Protein AF-A0A850M736-F1 (afdb_monomer_lite)

Sequence (227 aa):
MPQDISKDPRVLMVEHALKQLRDLTVNKKYKLPASKEKTLEAINRLNSSIKTIKFSYISPVELVGDRTVTEFNLMADQFWDAILKNQKEIEKNSFIAATLRFIFNILKGFRDRLILGNVASIDMAIDIIAVRVISVTKGGNLNACRVGDGKKVLNIITNLMDVKKDLVLPAAILPPREFGSEISEAMFCSGQDLPDMHERVGERILNLPEAELKEVNNHIMNLLKDI

pLDDT: mean 92.78, std 7.09, range [37.56, 98.5]

Secondary structure (DSSP, 8-state):
----GGG-HHHHHHHHHHHHHHHHHHTT-S--SS-HHHHHHHHHHHHHHHHHHHTS---HHHHTT-HHHHHHHHHHHHHHHHHHTTHHHHTTSHHHHHHHHHHHHHHHTHHHHHTT-S---GGGGS-EEEEEEEEEE--SS-EEEEEE-SS-EEEEEE--TT--TT-EEEEE----EEETTEEE--EES-S---GGGTTSTTSBP----HHHHHHHHHHHHHHHTT-

Structure (mmCIF, N/CA/C/O backbone):
data_AF-A0A850M736-F1
#
_entry.id   AF-A0A850M736-F1
#
loop_
_atom_site.group_PDB
_atom_site.id
_atom_site.type_symbol
_atom_site.label_atom_id
_atom_site.label_alt_id
_atom_site.label_comp_id
_atom_site.label_asym_id
_atom_site.label_entity_id
_atom_site.label_seq_id
_atom_site.pdbx_PDB_ins_code
_atom_site.Cartn_x
_atom_site.Cartn_y
_atom_site.Cartn_z
_atom_site.occupancy
_atom_site.B_iso_or_equiv
_atom_site.auth_seq_id
_atom_site.auth_comp_id
_atom_site.auth_asym_id
_atom_site.auth_atom_id
_atom_site.pdbx_PDB_model_num
ATOM 1 N N . MET A 1 1 ? 18.873 -9.354 18.834 1.00 37.56 1 MET A N 1
ATOM 2 C CA . MET A 1 1 ? 18.043 -8.538 19.749 1.00 37.56 1 MET A CA 1
ATOM 3 C C . MET A 1 1 ? 16.642 -8.476 19.168 1.00 37.56 1 MET A C 1
ATOM 5 O O . MET A 1 1 ? 16.566 -8.403 17.944 1.00 37.56 1 MET A O 1
ATOM 9 N N . PRO A 1 2 ? 15.568 -8.550 19.972 1.00 48.34 2 PRO A N 1
ATOM 10 C CA . PRO A 1 2 ? 14.219 -8.306 19.467 1.00 48.34 2 PRO A CA 1
ATOM 11 C C . PRO A 1 2 ? 14.204 -6.928 18.804 1.00 48.34 2 PRO A C 1
ATOM 13 O O . PRO A 1 2 ? 14.695 -5.963 19.392 1.00 48.34 2 PRO A O 1
ATOM 16 N N . GLN A 1 3 ? 13.747 -6.852 17.556 1.00 64.94 3 GLN A N 1
ATOM 17 C CA . GLN A 1 3 ? 13.602 -5.576 16.869 1.00 64.94 3 GLN A CA 1
ATOM 18 C C . GLN A 1 3 ? 12.603 -4.726 17.656 1.00 64.94 3 GLN A C 1
ATOM 20 O O . GLN A 1 3 ? 11.532 -5.206 18.020 1.00 64.94 3 GLN A O 1
ATOM 25 N N . ASP A 1 4 ? 12.971 -3.479 17.939 1.00 79.38 4 ASP A N 1
ATOM 26 C CA . ASP A 1 4 ? 12.063 -2.506 18.535 1.00 79.38 4 ASP A CA 1
ATOM 27 C C . ASP A 1 4 ? 10.898 -2.271 17.564 1.00 79.38 4 ASP A C 1
ATOM 29 O O . ASP A 1 4 ? 11.036 -1.548 16.573 1.00 79.38 4 ASP A O 1
ATOM 33 N N . ILE A 1 5 ? 9.761 -2.918 17.843 1.00 87.50 5 ILE A N 1
ATOM 34 C CA . ILE A 1 5 ? 8.544 -2.852 17.026 1.00 87.50 5 ILE A CA 1
ATOM 35 C C . ILE A 1 5 ? 8.057 -1.406 16.860 1.00 87.50 5 ILE A C 1
ATOM 37 O O . ILE A 1 5 ? 7.393 -1.083 15.876 1.00 87.50 5 ILE A O 1
ATOM 41 N N . SER A 1 6 ? 8.448 -0.502 17.770 1.00 87.62 6 SER A N 1
ATOM 42 C CA . SER A 1 6 ? 8.097 0.911 17.676 1.00 87.62 6 SER A CA 1
ATOM 43 C C . SER A 1 6 ? 8.745 1.647 16.506 1.00 87.62 6 SER A C 1
ATOM 45 O O . SER A 1 6 ? 8.251 2.699 16.097 1.00 87.62 6 SER A O 1
ATOM 47 N N . LYS A 1 7 ? 9.816 1.080 15.942 1.00 90.44 7 LYS A N 1
ATOM 48 C CA . LYS A 1 7 ? 10.542 1.605 14.779 1.00 90.44 7 LYS A CA 1
ATOM 49 C C . LYS A 1 7 ? 10.387 0.721 13.546 1.00 90.44 7 LYS A C 1
ATOM 51 O O . LYS A 1 7 ? 11.065 0.949 12.548 1.00 90.44 7 LYS A O 1
ATOM 56 N N . ASP A 1 8 ? 9.538 -0.301 13.611 1.00 93.00 8 ASP A N 1
ATOM 57 C CA . ASP A 1 8 ? 9.318 -1.207 12.493 1.00 93.00 8 ASP A CA 1
ATOM 58 C C . ASP A 1 8 ? 8.625 -0.460 11.334 1.00 93.00 8 ASP A C 1
ATOM 60 O O . ASP A 1 8 ? 7.515 0.051 11.522 1.00 93.00 8 ASP A O 1
ATOM 64 N N . PRO A 1 9 ? 9.225 -0.397 10.127 1.00 94.69 9 PRO A N 1
ATOM 65 C CA . PRO A 1 9 ? 8.642 0.286 8.973 1.00 94.69 9 PRO A CA 1
ATOM 66 C C . PRO A 1 9 ? 7.215 -0.164 8.640 1.00 94.69 9 PRO A C 1
ATOM 68 O O . PRO A 1 9 ? 6.412 0.643 8.173 1.00 94.69 9 PRO A O 1
ATOM 71 N N . ARG A 1 10 ? 6.864 -1.428 8.921 1.00 95.44 10 ARG A N 1
ATOM 72 C CA . ARG A 1 10 ? 5.514 -1.973 8.704 1.00 95.44 10 ARG A CA 1
ATOM 73 C C . ARG A 1 10 ? 4.492 -1.310 9.619 1.00 95.44 10 ARG A C 1
ATOM 75 O O . ARG A 1 10 ? 3.388 -1.007 9.176 1.00 95.44 10 ARG A O 1
ATOM 82 N N . VAL A 1 11 ? 4.862 -1.062 10.876 1.00 95.69 11 VAL A N 1
ATOM 83 C CA . VAL A 1 11 ? 4.013 -0.378 11.864 1.00 95.69 11 VAL A CA 1
ATOM 84 C C . VAL A 1 11 ? 3.904 1.106 11.528 1.00 95.69 11 VAL A C 1
ATOM 86 O O . VAL A 1 11 ? 2.797 1.640 11.461 1.00 95.69 11 VAL A O 1
ATOM 89 N N . LEU A 1 12 ? 5.033 1.755 11.228 1.00 96.19 12 LEU A N 1
ATOM 90 C CA . LEU A 1 12 ? 5.067 3.177 10.871 1.00 96.19 12 LEU A CA 1
ATOM 91 C C . LEU A 1 12 ? 4.249 3.472 9.602 1.00 96.19 12 LEU A C 1
ATOM 93 O O . LEU A 1 12 ? 3.555 4.486 9.525 1.00 96.19 12 LEU A O 1
ATOM 97 N N . MET A 1 13 ? 4.265 2.572 8.615 1.00 97.69 13 MET A N 1
ATOM 98 C CA . MET A 1 13 ? 3.457 2.723 7.401 1.00 97.69 13 MET A CA 1
ATOM 99 C C . MET A 1 13 ? 1.955 2.596 7.676 1.00 97.69 13 MET A C 1
ATOM 101 O O . MET A 1 13 ? 1.154 3.296 7.053 1.00 97.69 13 MET A O 1
ATOM 105 N N . VAL A 1 14 ? 1.549 1.768 8.643 1.00 97.94 14 VAL A N 1
ATOM 106 C CA . VAL A 1 14 ? 0.152 1.732 9.097 1.00 97.94 14 VAL A CA 1
ATOM 107 C C . VAL A 1 14 ? -0.242 3.044 9.778 1.00 97.94 14 VAL A C 1
ATOM 109 O O . VAL A 1 14 ? -1.309 3.579 9.473 1.00 97.94 14 VAL A O 1
ATOM 112 N N . GLU A 1 15 ? 0.609 3.603 10.646 1.00 97.38 15 GLU A N 1
ATOM 113 C CA . GLU A 1 15 ? 0.370 4.924 11.253 1.00 97.38 15 GLU A CA 1
ATOM 114 C C . GLU A 1 15 ? 0.218 6.007 10.172 1.00 97.38 15 GLU A C 1
ATOM 116 O O . GLU A 1 15 ? -0.729 6.800 10.205 1.00 97.38 15 GLU A O 1
ATOM 121 N N . HIS A 1 16 ? 1.081 5.980 9.154 1.00 97.38 16 HIS A N 1
ATOM 122 C CA . HIS A 1 16 ? 0.993 6.859 7.991 1.00 97.38 16 HIS A CA 1
ATOM 123 C C . HIS A 1 16 ? -0.337 6.710 7.237 1.00 97.38 16 HIS A C 1
ATOM 125 O O . HIS A 1 16 ? -1.013 7.706 6.962 1.00 97.38 16 HIS A O 1
ATOM 131 N N . ALA A 1 17 ? -0.760 5.478 6.944 1.00 97.88 17 ALA A N 1
ATOM 132 C CA . ALA A 1 17 ? -2.024 5.206 6.262 1.00 97.88 17 ALA A CA 1
ATOM 133 C C . ALA A 1 17 ? -3.244 5.669 7.083 1.00 97.88 17 ALA A C 1
ATOM 135 O O . ALA A 1 17 ? -4.182 6.246 6.528 1.00 97.88 17 ALA A O 1
ATOM 136 N N . LEU A 1 18 ? -3.226 5.483 8.408 1.00 97.56 18 LEU A N 1
ATOM 137 C CA . LEU A 1 18 ? -4.289 5.951 9.305 1.00 97.56 18 LEU A CA 1
ATOM 138 C C . LEU A 1 18 ? -4.343 7.481 9.399 1.00 97.56 18 LEU A C 1
ATOM 140 O O . LEU A 1 18 ? -5.442 8.046 9.426 1.00 97.56 18 LEU A O 1
ATOM 144 N N . LYS A 1 19 ? -3.187 8.157 9.405 1.00 96.50 19 LYS A N 1
ATOM 145 C CA . LYS A 1 19 ? -3.095 9.623 9.326 1.00 96.50 19 LYS A CA 1
ATOM 146 C C . LYS A 1 19 ? -3.728 10.134 8.031 1.00 96.50 19 LYS A C 1
ATOM 148 O O . LYS A 1 19 ? -4.643 10.954 8.092 1.00 96.50 19 LYS A O 1
ATOM 153 N N . GLN A 1 20 ? -3.355 9.563 6.883 1.00 95.19 20 GLN A N 1
ATOM 154 C CA . GLN A 1 20 ? -3.976 9.913 5.600 1.00 95.19 20 GLN A CA 1
ATOM 155 C C . GLN A 1 20 ? -5.493 9.672 5.599 1.00 95.19 20 GLN A C 1
ATOM 157 O O . GLN A 1 20 ? -6.263 10.537 5.174 1.00 95.19 20 GLN A O 1
ATOM 162 N N . LEU A 1 21 ? -5.952 8.522 6.105 1.00 95.81 21 LEU A N 1
ATOM 163 C CA . LEU A 1 21 ? -7.380 8.191 6.163 1.00 95.81 21 LEU A CA 1
ATOM 164 C C . LEU A 1 21 ? -8.167 9.198 7.011 1.00 95.81 21 LEU A C 1
ATOM 166 O O . LEU A 1 21 ? -9.276 9.610 6.642 1.00 95.81 21 LEU A O 1
ATOM 170 N N . ARG A 1 22 ? -7.584 9.623 8.138 1.00 95.69 22 ARG A N 1
ATOM 171 C CA . ARG A 1 22 ? -8.140 10.678 8.985 1.00 95.69 22 ARG A CA 1
ATOM 172 C C . ARG A 1 22 ? -8.247 11.992 8.219 1.00 95.69 22 ARG A C 1
ATOM 174 O O . ARG A 1 22 ? -9.318 12.596 8.239 1.00 95.69 22 ARG A O 1
ATOM 181 N N . ASP A 1 23 ? -7.201 12.399 7.509 1.00 94.00 23 ASP A N 1
ATOM 182 C CA . ASP A 1 23 ? -7.182 13.657 6.757 1.00 94.00 23 ASP A CA 1
ATOM 183 C C . ASP A 1 23 ? -8.219 13.671 5.629 1.00 94.00 23 ASP A C 1
ATOM 185 O O . ASP A 1 23 ? -8.934 14.663 5.452 1.00 94.00 23 ASP A O 1
ATOM 189 N N . LEU A 1 24 ? -8.378 12.561 4.899 1.00 92.56 24 LEU A N 1
ATOM 190 C CA . LEU A 1 2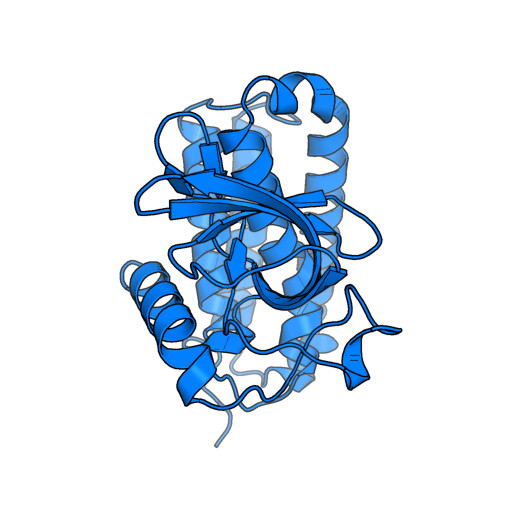4 ? -9.439 12.420 3.894 1.00 92.56 24 LEU A CA 1
ATOM 191 C C . LEU A 1 24 ? -10.837 12.557 4.522 1.00 92.56 24 LEU A C 1
ATOM 193 O O . LEU A 1 24 ? -11.720 13.204 3.951 1.00 92.56 24 LEU A O 1
ATOM 197 N N . THR A 1 25 ? -11.022 11.974 5.710 1.00 91.75 25 THR A N 1
ATOM 198 C CA . THR A 1 25 ? -12.290 11.978 6.456 1.00 91.75 25 THR A CA 1
ATOM 199 C C . THR A 1 25 ? -12.624 13.364 7.012 1.00 91.75 25 THR A C 1
ATOM 201 O O . THR A 1 25 ? -13.760 13.833 6.901 1.00 91.75 25 THR A O 1
ATOM 204 N N . VAL A 1 26 ? -11.641 14.061 7.592 1.00 91.50 26 VAL A N 1
ATOM 205 C CA . VAL A 1 26 ? -11.819 15.406 8.163 1.00 91.50 26 VAL A CA 1
ATOM 206 C C . VAL A 1 26 ? -12.193 16.409 7.080 1.00 91.50 26 VAL A C 1
ATOM 208 O O . VAL A 1 26 ? -13.165 17.151 7.265 1.00 91.50 26 VAL A O 1
ATOM 211 N N . ASN A 1 27 ? -11.482 16.358 5.954 1.00 87.94 27 ASN A N 1
ATOM 212 C CA . ASN A 1 27 ? -11.659 17.249 4.811 1.00 87.94 27 ASN A CA 1
ATOM 213 C C . ASN A 1 27 ? -12.857 16.872 3.920 1.00 87.94 27 ASN A C 1
ATOM 215 O O . ASN A 1 27 ? -13.057 17.499 2.885 1.00 87.94 27 ASN A O 1
ATOM 219 N N . LYS A 1 28 ? -13.646 15.852 4.306 1.00 73.31 28 LYS A N 1
ATOM 220 C CA . LYS A 1 28 ? -14.816 15.339 3.565 1.00 73.31 28 LYS A CA 1
ATOM 221 C C . LYS A 1 28 ? -14.530 15.108 2.079 1.00 73.31 28 LYS A C 1
ATOM 223 O O . LYS A 1 28 ? -15.375 15.371 1.228 1.00 73.31 28 LYS A O 1
ATOM 228 N N . LYS A 1 29 ? -13.336 14.605 1.763 1.00 74.44 29 LYS A N 1
ATOM 229 C CA . LYS A 1 29 ? -12.917 14.422 0.371 1.00 74.44 29 LYS A CA 1
ATOM 230 C C . LYS A 1 29 ? -13.736 13.331 -0.336 1.00 74.44 29 LYS A C 1
ATOM 232 O O . LYS A 1 29 ? -13.800 13.321 -1.555 1.00 74.44 29 LYS A O 1
ATOM 237 N N . TYR A 1 30 ? -14.401 12.446 0.408 1.00 80.62 30 TYR A N 1
ATOM 238 C CA . TYR A 1 30 ? -15.161 11.325 -0.142 1.00 80.62 30 TYR A CA 1
ATOM 239 C C . TYR A 1 30 ? -16.414 11.003 0.676 1.00 80.62 30 TYR A C 1
ATOM 241 O O . TYR A 1 30 ? -16.590 11.481 1.802 1.00 80.62 30 TYR A O 1
ATOM 249 N N . LYS A 1 31 ? -17.287 10.162 0.109 1.00 78.44 31 LYS A N 1
ATOM 250 C CA . LYS A 1 31 ? -18.492 9.692 0.792 1.00 78.44 31 LYS A CA 1
ATOM 251 C C . LYS A 1 31 ? -18.132 8.690 1.889 1.00 78.44 31 LYS A C 1
ATOM 253 O O . LYS A 1 31 ? -17.675 7.584 1.617 1.00 78.44 31 LYS A O 1
ATOM 258 N N . LEU A 1 32 ? -18.368 9.097 3.129 1.00 82.00 32 LEU A N 1
ATOM 259 C CA . LEU A 1 32 ? -18.060 8.312 4.319 1.00 82.00 32 LEU A CA 1
ATOM 260 C C . LEU A 1 32 ? -18.975 7.078 4.439 1.00 82.00 32 LEU A C 1
ATOM 262 O O . LEU A 1 32 ? -20.142 7.155 4.042 1.00 82.00 32 LEU A O 1
ATOM 266 N N . PRO A 1 33 ? -18.502 5.962 5.030 1.00 77.69 33 PRO A N 1
ATOM 267 C CA . PRO A 1 33 ? -19.352 4.790 5.261 1.00 77.69 33 PRO A CA 1
ATOM 268 C C . PRO A 1 33 ? -20.479 5.042 6.267 1.00 77.69 33 PRO A C 1
ATOM 270 O O . PRO A 1 33 ? -21.529 4.408 6.202 1.00 77.69 33 PRO A O 1
ATOM 273 N N . ALA A 1 34 ? -20.240 5.948 7.216 1.00 83.88 34 ALA A N 1
ATOM 274 C CA . ALA A 1 34 ? -21.155 6.340 8.281 1.00 83.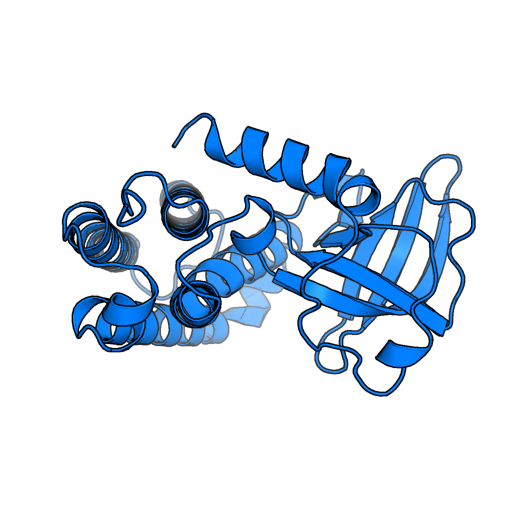88 34 ALA A CA 1
ATOM 275 C C . ALA A 1 34 ? -21.060 7.858 8.520 1.00 83.88 34 ALA A C 1
ATOM 277 O O . ALA A 1 34 ? -20.483 8.588 7.712 1.00 83.88 34 ALA A O 1
ATOM 278 N N . SER A 1 35 ? -21.599 8.355 9.641 1.00 87.94 35 SER A N 1
ATOM 279 C CA . SER A 1 35 ? -21.359 9.749 10.031 1.00 87.94 35 SER A CA 1
ATOM 280 C C . SER A 1 35 ? -19.858 10.019 10.209 1.00 87.94 35 SER A C 1
ATOM 282 O O . SER A 1 35 ? -19.058 9.100 10.434 1.00 87.94 35 SER A O 1
ATOM 284 N N . LYS A 1 36 ? -19.465 11.292 10.110 1.00 89.44 36 LYS A N 1
ATOM 285 C CA . LYS A 1 36 ? -18.070 11.711 10.293 1.00 89.44 36 LYS A CA 1
ATOM 286 C C . LYS A 1 36 ? -17.542 11.289 11.659 1.00 89.44 36 LYS A C 1
ATOM 288 O O . LYS A 1 36 ? -16.435 10.771 11.745 1.00 89.44 36 LYS A O 1
ATOM 293 N N . GLU A 1 37 ? -18.358 11.437 12.691 1.00 91.75 37 GLU A N 1
ATOM 294 C CA . GLU A 1 37 ? -18.037 11.090 14.074 1.00 91.75 37 GLU A CA 1
ATOM 295 C C . GLU A 1 37 ? -17.770 9.588 14.205 1.00 91.75 37 GLU A C 1
ATOM 297 O O . GLU A 1 37 ? -16.699 9.204 14.663 1.00 91.75 37 GLU A O 1
ATOM 302 N N . LYS A 1 38 ? -18.679 8.740 13.699 1.00 91.44 38 LYS A N 1
ATOM 303 C CA . LYS A 1 38 ? -18.519 7.275 13.722 1.00 91.44 38 LYS A CA 1
ATOM 304 C C . LYS A 1 38 ? -17.306 6.807 12.921 1.00 91.44 38 LYS A C 1
ATOM 306 O O . LYS A 1 38 ? -16.606 5.883 13.324 1.00 91.44 38 LYS A O 1
ATOM 311 N N . THR A 1 39 ? -17.038 7.454 11.787 1.00 92.19 39 THR A N 1
ATOM 312 C CA . THR A 1 39 ? -15.866 7.134 10.961 1.00 92.19 39 THR A CA 1
ATOM 313 C C . THR A 1 39 ? -14.572 7.488 11.695 1.00 92.19 39 THR A C 1
ATOM 315 O O . THR A 1 39 ? -13.643 6.687 11.740 1.00 92.19 39 THR A O 1
ATOM 318 N N . LEU A 1 40 ? -14.513 8.665 12.326 1.00 94.94 40 LEU A N 1
ATOM 319 C CA . LEU A 1 40 ? -13.361 9.078 13.130 1.00 94.94 40 LEU A CA 1
ATOM 320 C C . LEU A 1 40 ? -13.174 8.200 14.371 1.00 94.94 40 LEU A C 1
ATOM 322 O O . LEU A 1 40 ? -12.037 7.920 14.738 1.00 94.94 40 LEU A O 1
ATOM 326 N N . GLU A 1 41 ? -14.258 7.734 14.991 1.00 95.19 41 GLU A N 1
ATOM 327 C CA . GLU A 1 41 ? -14.204 6.766 16.086 1.00 95.19 41 GLU A CA 1
ATOM 328 C C . GLU A 1 41 ? -13.558 5.450 15.635 1.00 95.19 41 GLU A C 1
ATOM 330 O O . GLU A 1 41 ? -12.625 4.979 16.284 1.00 95.19 41 GLU A O 1
ATOM 335 N N . ALA A 1 42 ? -13.966 4.900 14.486 1.00 94.88 42 ALA A N 1
ATOM 336 C CA . ALA A 1 42 ? -13.347 3.699 13.921 1.00 94.88 42 ALA A CA 1
ATOM 337 C C . ALA A 1 42 ? -11.844 3.897 13.643 1.00 94.88 42 ALA A C 1
ATOM 339 O O . ALA A 1 42 ? -11.026 3.056 14.018 1.00 94.88 42 ALA A O 1
ATOM 340 N N . ILE A 1 43 ? -11.460 5.044 13.067 1.00 96.88 43 ILE A N 1
ATOM 341 C CA . ILE A 1 43 ? -10.049 5.402 12.838 1.00 96.88 43 ILE A CA 1
ATOM 342 C C . ILE A 1 43 ? -9.282 5.513 14.165 1.00 96.88 43 ILE A C 1
ATOM 344 O O . ILE A 1 43 ? -8.136 5.073 14.259 1.00 96.88 43 ILE A O 1
ATOM 348 N N . ASN A 1 44 ? -9.886 6.089 15.207 1.00 97.44 44 ASN A N 1
ATOM 349 C CA . ASN A 1 44 ? -9.261 6.186 16.527 1.00 97.44 44 ASN A CA 1
ATOM 350 C C . ASN A 1 44 ? -9.062 4.800 17.159 1.00 97.44 44 ASN A C 1
ATOM 352 O O . ASN A 1 44 ? -8.018 4.565 17.756 1.00 97.44 44 ASN A O 1
ATOM 356 N N . ARG A 1 45 ? -10.017 3.873 16.998 1.00 97.50 45 ARG A N 1
ATOM 357 C CA . ARG A 1 45 ? -9.885 2.490 17.491 1.00 97.50 45 ARG A CA 1
ATOM 358 C C . ARG A 1 45 ? -8.738 1.752 16.800 1.00 97.50 45 ARG A C 1
ATOM 360 O O . ARG A 1 45 ? -7.910 1.173 17.495 1.00 97.50 45 ARG A O 1
ATOM 367 N N . LEU A 1 46 ? -8.629 1.861 15.472 1.00 98.00 46 LEU A N 1
ATOM 368 C CA . LEU A 1 46 ? -7.490 1.321 14.713 1.00 98.00 46 LEU A CA 1
ATOM 369 C C . LEU A 1 46 ? -6.152 1.910 15.194 1.00 98.00 46 LEU A C 1
ATOM 371 O O . LEU A 1 46 ? -5.204 1.166 15.433 1.00 98.00 46 LEU A O 1
ATOM 375 N N . ASN A 1 47 ? -6.083 3.230 15.406 1.00 97.44 47 ASN A N 1
ATOM 376 C CA . ASN A 1 47 ? -4.886 3.881 15.954 1.00 97.44 47 ASN A CA 1
ATOM 377 C C . ASN A 1 47 ? -4.534 3.377 17.360 1.00 97.44 47 ASN A C 1
ATOM 379 O O . ASN A 1 47 ? -3.360 3.185 17.665 1.00 97.44 47 ASN A O 1
ATOM 383 N N . SER A 1 48 ? -5.528 3.163 18.223 1.00 97.56 48 SER A N 1
ATOM 384 C CA . SER A 1 48 ? -5.301 2.620 19.564 1.00 97.56 48 SER A CA 1
ATOM 385 C C . SER A 1 48 ? -4.714 1.211 19.512 1.00 97.56 48 SER A C 1
ATOM 387 O O . SER A 1 48 ? -3.737 0.956 20.209 1.00 97.56 48 SER A O 1
ATOM 389 N N . SER A 1 49 ? -5.228 0.330 18.644 1.00 97.44 49 SER A N 1
ATOM 390 C CA . SER A 1 49 ? -4.649 -1.005 18.432 1.00 97.44 49 SER A CA 1
ATOM 391 C C . SER A 1 49 ? -3.187 -0.926 17.993 1.00 97.44 49 SER A C 1
ATOM 393 O O . SER A 1 49 ? -2.347 -1.647 18.525 1.00 97.44 49 SER A O 1
ATOM 395 N N . ILE A 1 50 ? -2.857 -0.010 17.078 1.00 96.75 50 ILE A N 1
ATOM 396 C CA . ILE A 1 50 ? -1.478 0.173 16.611 1.00 96.75 50 ILE A CA 1
ATOM 397 C C . ILE A 1 50 ? -0.568 0.699 17.715 1.00 96.75 50 ILE A C 1
ATOM 399 O O . ILE A 1 50 ? 0.537 0.190 17.863 1.00 96.75 50 ILE A O 1
ATOM 403 N N . LYS A 1 51 ? -1.036 1.623 18.560 1.00 95.00 51 LYS A N 1
ATOM 404 C CA . LYS A 1 51 ? -0.285 2.044 19.752 1.00 95.00 51 LYS A CA 1
ATOM 405 C C . LYS A 1 51 ? -0.033 0.875 20.703 1.00 95.00 51 LYS A C 1
ATOM 407 O O . LYS A 1 51 ? 1.093 0.708 21.156 1.00 95.00 51 LYS A O 1
ATOM 412 N N . THR A 1 52 ? -1.042 0.047 20.973 1.00 95.69 52 THR A N 1
ATOM 413 C CA . THR A 1 52 ? -0.875 -1.157 21.802 1.00 95.69 52 THR A CA 1
ATOM 414 C C . THR A 1 52 ? 0.191 -2.086 21.224 1.00 95.69 52 THR A C 1
ATOM 416 O O . THR A 1 52 ? 1.078 -2.512 21.954 1.00 95.69 52 THR A O 1
ATOM 419 N N . ILE A 1 53 ? 0.165 -2.334 19.911 1.00 94.19 53 ILE A N 1
ATOM 420 C CA . ILE A 1 53 ? 1.172 -3.151 19.219 1.00 94.19 53 ILE A CA 1
ATOM 421 C C . ILE A 1 53 ? 2.568 -2.520 19.340 1.00 94.19 53 ILE A C 1
ATOM 423 O O . ILE A 1 53 ? 3.517 -3.197 19.733 1.00 94.19 53 ILE A O 1
ATOM 427 N N . LYS A 1 54 ? 2.680 -1.213 19.083 1.00 91.62 54 LYS A N 1
ATOM 428 C CA . LYS A 1 54 ? 3.925 -0.428 19.112 1.00 91.62 54 LYS A CA 1
ATOM 429 C C . LYS A 1 54 ? 4.640 -0.483 20.466 1.00 91.62 54 LYS A C 1
ATOM 431 O O . LYS A 1 54 ? 5.865 -0.510 20.515 1.00 91.62 54 LYS A O 1
ATOM 436 N N . PHE A 1 55 ? 3.875 -0.510 21.555 1.00 90.75 55 PHE A N 1
ATOM 437 C CA . PHE A 1 55 ? 4.393 -0.523 22.928 1.00 90.75 55 PHE A CA 1
ATOM 438 C C . PHE A 1 55 ? 4.286 -1.897 23.606 1.00 90.75 55 PHE A C 1
ATOM 440 O O . PHE A 1 55 ? 4.466 -1.997 24.816 1.00 90.75 55 PHE A O 1
ATOM 447 N N . SER A 1 56 ? 3.998 -2.956 22.842 1.00 89.75 56 SER A N 1
ATOM 448 C CA . SER A 1 56 ? 3.905 -4.322 23.370 1.00 89.75 56 SER A CA 1
ATOM 449 C C . SER A 1 56 ? 5.271 -4.951 23.658 1.00 89.75 56 SER A C 1
ATOM 451 O O . SER A 1 56 ? 5.357 -5.866 24.471 1.00 89.75 56 SER A O 1
ATOM 453 N N . TYR A 1 57 ? 6.329 -4.476 22.986 1.00 85.12 57 TYR A N 1
ATOM 454 C CA . TYR A 1 57 ? 7.664 -5.094 22.962 1.00 85.12 57 TYR A CA 1
ATOM 455 C C . TYR A 1 57 ? 7.672 -6.559 22.479 1.00 85.12 57 TYR A C 1
ATOM 457 O O . TYR A 1 57 ? 8.655 -7.271 22.680 1.00 85.12 57 TYR A O 1
ATOM 465 N N . ILE A 1 58 ? 6.594 -6.999 21.821 1.00 88.56 58 ILE A N 1
ATOM 466 C CA . ILE A 1 58 ? 6.460 -8.329 21.222 1.00 88.56 58 ILE A CA 1
ATOM 467 C C . ILE A 1 58 ? 7.125 -8.320 19.842 1.00 88.56 58 ILE A C 1
ATOM 469 O O . ILE A 1 58 ? 7.069 -7.323 19.114 1.00 88.56 58 ILE A O 1
ATOM 473 N N . SER A 1 59 ? 7.764 -9.430 19.469 1.00 88.19 59 SER A N 1
ATOM 474 C CA . SER A 1 59 ? 8.384 -9.537 18.149 1.00 88.19 59 SER A CA 1
ATOM 475 C C . SER A 1 59 ? 7.336 -9.589 17.019 1.00 88.19 59 SER A C 1
ATOM 477 O O . SER A 1 59 ? 6.222 -10.079 17.226 1.00 88.19 59 SER A O 1
ATOM 479 N N . PRO A 1 60 ? 7.669 -9.139 15.792 1.00 88.12 60 PRO A N 1
ATOM 480 C CA . PRO A 1 60 ? 6.761 -9.199 14.644 1.00 88.12 60 PRO A CA 1
ATOM 481 C C . PRO A 1 60 ? 6.109 -10.568 14.409 1.00 88.12 60 PRO A C 1
ATOM 483 O O . PRO A 1 60 ? 4.917 -10.633 14.121 1.00 88.12 60 PRO A O 1
ATOM 486 N N . VAL A 1 61 ? 6.865 -11.661 14.555 1.00 87.00 61 VAL A N 1
ATOM 487 C CA . VAL A 1 61 ? 6.355 -13.025 14.325 1.00 87.00 61 VAL A CA 1
ATOM 488 C C . VAL A 1 61 ? 5.337 -13.433 15.388 1.00 87.00 61 VAL A C 1
ATOM 490 O O . VAL A 1 61 ? 4.305 -14.014 15.061 1.00 87.00 61 VAL A O 1
ATOM 493 N N . GLU A 1 62 ? 5.590 -13.105 16.653 1.00 89.75 62 GLU A N 1
ATOM 494 C CA . GLU A 1 62 ? 4.666 -13.400 17.754 1.00 89.75 62 GLU A CA 1
ATOM 495 C C . GLU A 1 62 ? 3.374 -12.577 17.636 1.00 89.75 62 GLU A C 1
ATOM 497 O O . GLU A 1 62 ? 2.283 -13.089 17.894 1.00 89.75 62 GLU A O 1
ATOM 502 N N . LEU A 1 63 ? 3.471 -11.336 17.141 1.00 92.25 63 LEU A N 1
ATOM 503 C CA . LEU A 1 63 ? 2.318 -10.467 16.888 1.00 92.25 63 LEU A CA 1
ATOM 504 C C . LEU A 1 63 ? 1.337 -11.034 15.851 1.00 92.25 63 LEU A C 1
ATOM 506 O O . LEU A 1 63 ? 0.157 -10.696 15.888 1.00 92.25 63 LEU A O 1
ATOM 510 N N . VAL A 1 64 ? 1.767 -11.926 14.953 1.00 91.94 64 VAL A N 1
ATOM 511 C CA . VAL A 1 64 ? 0.883 -12.549 13.946 1.00 91.94 64 VAL A CA 1
ATOM 512 C C . VAL A 1 64 ? -0.280 -13.316 14.588 1.00 91.94 64 VAL A C 1
ATOM 514 O O . VAL A 1 64 ? -1.373 -13.375 14.009 1.00 91.94 64 VAL A O 1
ATOM 517 N N . GLY A 1 65 ? -0.033 -13.928 15.749 1.00 90.25 65 GLY A N 1
ATOM 518 C CA . GLY A 1 65 ? -1.025 -14.661 16.537 1.00 90.25 65 GLY A CA 1
ATOM 519 C C . GLY A 1 65 ? -1.682 -13.825 17.636 1.00 90.25 65 GLY A C 1
ATOM 520 O O . GLY A 1 65 ? -2.581 -14.321 18.313 1.00 90.25 65 GLY A O 1
ATOM 521 N N . ASP A 1 66 ? -1.253 -12.575 17.821 1.00 94.88 66 ASP A N 1
ATOM 522 C CA . ASP A 1 66 ? -1.776 -11.717 18.873 1.00 94.88 66 ASP A CA 1
ATOM 523 C C . ASP A 1 66 ? -3.224 -11.300 18.585 1.00 94.88 66 ASP A C 1
ATOM 525 O O . ASP A 1 66 ? -3.638 -11.016 17.448 1.00 94.88 66 ASP A O 1
ATOM 529 N N . ARG A 1 67 ? -4.016 -11.240 19.657 1.00 95.69 67 ARG A N 1
ATOM 530 C CA . ARG A 1 67 ? -5.425 -10.860 19.583 1.00 95.69 67 ARG A CA 1
ATOM 531 C C . ARG A 1 67 ? -5.597 -9.445 19.028 1.00 95.69 67 ARG A C 1
ATOM 533 O O . ARG A 1 67 ? -6.507 -9.223 18.234 1.00 95.69 67 ARG A O 1
ATOM 540 N N . THR A 1 68 ? -4.716 -8.514 19.387 1.00 96.06 68 THR A N 1
ATOM 541 C CA . THR A 1 68 ? -4.770 -7.113 18.948 1.00 96.06 68 THR A CA 1
ATOM 542 C C . THR A 1 68 ? -4.587 -6.996 17.440 1.00 96.06 68 THR A C 1
ATOM 544 O O . THR A 1 68 ? -5.321 -6.250 16.796 1.00 96.06 68 THR A O 1
ATOM 547 N N . VAL A 1 69 ? -3.651 -7.754 16.856 1.00 96.50 69 VAL A N 1
ATOM 548 C CA . VAL A 1 69 ? -3.435 -7.785 15.397 1.00 96.50 69 VAL A CA 1
ATOM 549 C C . VAL A 1 69 ? -4.624 -8.419 14.683 1.00 96.50 69 VAL A C 1
ATOM 551 O O . VAL A 1 69 ? -5.072 -7.913 13.655 1.00 96.50 69 VAL A O 1
ATOM 554 N N . THR A 1 70 ? -5.175 -9.495 15.245 1.00 95.62 70 THR A N 1
ATOM 555 C CA . THR A 1 70 ? -6.357 -10.164 14.685 1.00 95.62 70 THR A CA 1
ATOM 556 C C . THR A 1 70 ? -7.574 -9.233 14.671 1.00 95.62 70 THR A C 1
ATOM 558 O O . THR A 1 70 ? -8.235 -9.085 13.643 1.00 95.62 70 THR A O 1
ATOM 561 N N . G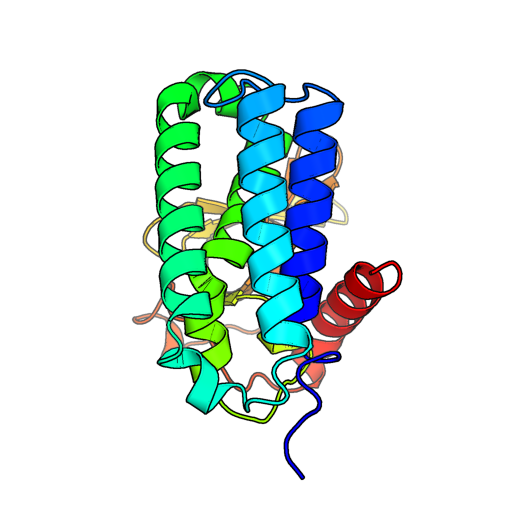LU A 1 71 ? -7.848 -8.555 15.789 1.00 96.56 71 GLU A N 1
ATOM 562 C CA . GLU A 1 71 ? -8.934 -7.576 15.898 1.00 96.56 71 GLU A CA 1
ATOM 563 C C . GLU A 1 71 ? -8.696 -6.355 14.998 1.00 96.56 71 GLU A C 1
ATOM 565 O O . GLU A 1 71 ? -9.634 -5.873 14.362 1.00 96.56 71 GLU A O 1
ATOM 570 N N . PHE A 1 72 ? -7.451 -5.877 14.893 1.00 97.88 72 PHE A N 1
ATOM 571 C CA . PHE A 1 72 ? -7.077 -4.793 13.982 1.00 97.88 72 PHE A CA 1
ATOM 572 C C . PHE A 1 72 ? -7.399 -5.138 12.525 1.00 97.88 72 PHE A C 1
ATOM 574 O O . PHE A 1 72 ? -8.075 -4.361 11.848 1.00 97.88 72 PHE A O 1
ATOM 581 N N . ASN A 1 73 ? -6.968 -6.314 12.059 1.00 96.31 73 ASN A N 1
ATOM 582 C CA . ASN A 1 73 ? -7.230 -6.770 10.696 1.00 96.31 73 ASN A CA 1
ATOM 583 C C . ASN A 1 73 ? -8.735 -6.893 10.420 1.00 96.31 73 ASN A C 1
ATOM 585 O O . ASN A 1 73 ? -9.210 -6.384 9.407 1.00 96.31 73 ASN A O 1
ATOM 589 N N . LEU A 1 74 ? -9.500 -7.478 11.350 1.00 96.50 74 LEU A N 1
ATOM 590 C CA . LEU A 1 74 ? -10.955 -7.589 11.220 1.00 96.50 74 LEU A CA 1
ATOM 591 C C . LEU A 1 74 ? -11.629 -6.212 11.114 1.00 96.50 74 LEU A C 1
ATOM 593 O O . LEU A 1 74 ? -12.514 -6.015 10.281 1.00 96.50 74 LEU A O 1
ATOM 597 N N . MET A 1 75 ? -11.209 -5.244 11.935 1.00 96.81 75 MET A N 1
ATOM 598 C CA . MET A 1 75 ? -11.723 -3.873 11.858 1.00 96.81 75 MET A CA 1
ATOM 599 C C . MET A 1 75 ? -11.372 -3.206 10.521 1.00 96.81 75 MET A C 1
ATOM 601 O O . MET A 1 75 ? -12.212 -2.509 9.951 1.00 96.81 75 MET A O 1
ATOM 605 N N . ALA A 1 76 ? -10.156 -3.418 10.008 1.00 97.38 76 ALA A N 1
ATOM 606 C CA . ALA A 1 76 ? -9.733 -2.891 8.713 1.00 97.38 76 ALA A CA 1
ATOM 607 C C . ALA A 1 76 ? -10.559 -3.480 7.554 1.00 97.38 76 ALA A C 1
ATOM 609 O O . ALA A 1 76 ? -10.990 -2.728 6.677 1.00 97.38 76 ALA A O 1
ATOM 610 N N . ASP A 1 77 ? -10.835 -4.788 7.581 1.00 96.12 77 ASP A N 1
ATOM 611 C CA . ASP A 1 77 ? -11.682 -5.471 6.596 1.00 96.12 77 ASP A CA 1
ATOM 612 C C . ASP A 1 77 ? -13.119 -4.939 6.619 1.00 96.12 77 ASP A C 1
ATOM 614 O O . ASP A 1 77 ? -13.636 -4.494 5.595 1.00 96.12 77 ASP A O 1
ATOM 618 N N . GLN A 1 78 ? -13.740 -4.883 7.801 1.00 95.19 78 GLN A N 1
ATOM 619 C CA . GLN A 1 78 ? -15.108 -4.375 7.958 1.00 95.19 78 GLN A CA 1
ATOM 620 C C . GLN A 1 78 ? -15.252 -2.926 7.481 1.00 95.19 78 GLN A C 1
ATOM 622 O O . GLN A 1 78 ? -16.268 -2.548 6.890 1.00 95.19 78 GLN A O 1
ATOM 627 N N . PHE A 1 79 ? -14.238 -2.098 7.735 1.00 95.06 79 PHE A N 1
ATOM 628 C CA . PHE A 1 79 ? -14.225 -0.716 7.277 1.00 95.06 79 PHE A CA 1
ATOM 629 C C . PHE A 1 79 ? -14.095 -0.665 5.748 1.00 95.06 79 PHE A C 1
ATOM 631 O O . PHE A 1 79 ? -14.866 0.042 5.095 1.00 95.06 79 PHE A O 1
ATOM 638 N N . TRP A 1 80 ? -13.210 -1.466 5.153 1.00 94.62 80 TRP A N 1
ATOM 639 C CA . TRP A 1 80 ? -13.109 -1.548 3.697 1.00 94.62 80 TRP A CA 1
ATOM 640 C C . TRP A 1 80 ? -14.421 -1.990 3.038 1.00 94.62 80 TRP A C 1
ATOM 642 O O . TRP A 1 80 ? -14.886 -1.346 2.097 1.00 94.62 80 TRP A O 1
ATOM 652 N N . ASP A 1 81 ? -15.081 -3.013 3.577 1.00 93.75 81 ASP A N 1
ATOM 653 C CA . ASP A 1 81 ? -16.373 -3.481 3.070 1.00 93.75 81 ASP A CA 1
ATOM 654 C C . ASP A 1 81 ? -17.447 -2.388 3.145 1.00 93.75 81 ASP A C 1
ATOM 656 O O . ASP A 1 81 ? -18.279 -2.238 2.247 1.00 93.75 81 ASP A O 1
ATOM 660 N N . ALA A 1 82 ? -17.421 -1.566 4.197 1.00 92.12 82 ALA A N 1
ATOM 661 C CA . ALA A 1 82 ? -18.328 -0.433 4.335 1.00 92.12 82 ALA A CA 1
ATOM 662 C C . ALA A 1 82 ? -18.031 0.691 3.320 1.00 92.12 82 ALA A C 1
ATOM 664 O O . ALA A 1 82 ? -18.965 1.325 2.820 1.00 92.12 82 ALA A O 1
ATOM 665 N N . ILE A 1 83 ? -16.757 0.919 2.982 1.00 89.69 83 ILE A N 1
ATOM 666 C CA . ILE A 1 83 ? -16.329 1.844 1.920 1.00 89.69 83 ILE A CA 1
ATOM 667 C C . ILE A 1 83 ? -16.834 1.361 0.553 1.00 89.69 83 ILE A C 1
ATOM 669 O O . ILE A 1 83 ? -17.420 2.146 -0.198 1.00 89.69 83 ILE A O 1
ATOM 673 N N . LEU A 1 84 ? -16.689 0.064 0.258 1.00 90.00 84 LEU A N 1
ATOM 674 C CA . LEU A 1 84 ? -17.108 -0.541 -1.012 1.00 90.00 84 LEU A CA 1
ATOM 675 C C . LEU A 1 84 ? -18.610 -0.393 -1.296 1.00 90.00 84 LEU A C 1
ATOM 677 O O . LEU A 1 84 ? -19.004 -0.261 -2.454 1.00 90.00 84 LEU A O 1
ATOM 681 N N . LYS A 1 85 ? -19.463 -0.293 -0.268 1.00 90.44 85 LYS A N 1
ATOM 682 C CA . LYS A 1 85 ? -20.902 -0.001 -0.453 1.00 90.44 85 LYS A CA 1
ATOM 683 C C . LYS A 1 85 ? -21.166 1.318 -1.192 1.00 90.44 85 LYS A C 1
ATOM 685 O O . LYS A 1 85 ? -22.231 1.484 -1.779 1.00 90.44 85 LYS A O 1
ATOM 690 N N . ASN A 1 86 ? -20.213 2.251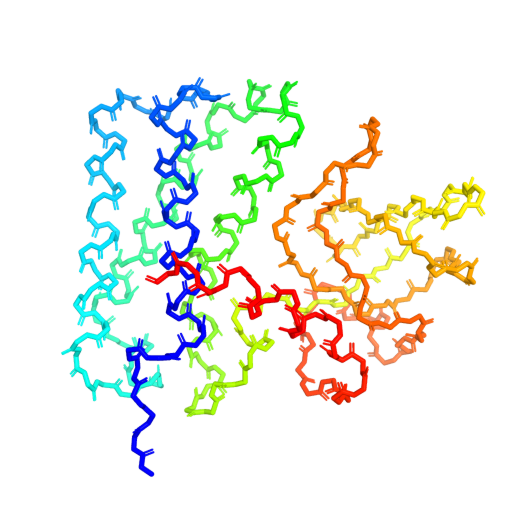 -1.176 1.00 87.62 86 ASN A N 1
ATOM 691 C CA . ASN A 1 86 ? -20.281 3.534 -1.878 1.00 87.62 86 ASN A CA 1
ATOM 692 C C . ASN A 1 86 ? -19.251 3.645 -3.018 1.00 87.62 86 ASN A C 1
ATOM 694 O O . ASN A 1 86 ? -18.957 4.756 -3.460 1.00 87.62 86 ASN A O 1
ATOM 698 N N . GLN A 1 87 ? -18.723 2.518 -3.512 1.00 87.44 87 GLN A N 1
ATOM 699 C CA . GLN A 1 87 ? -17.628 2.471 -4.487 1.00 87.44 87 GLN A CA 1
ATOM 700 C C . GLN A 1 87 ? -17.858 3.379 -5.703 1.00 87.44 87 GLN A C 1
ATOM 702 O O . GLN A 1 87 ? -17.001 4.200 -6.007 1.00 87.44 87 GLN A O 1
ATOM 707 N N . LYS A 1 88 ? -19.038 3.320 -6.334 1.00 88.12 88 LYS A N 1
ATOM 708 C CA . LYS A 1 88 ? -19.359 4.143 -7.518 1.00 88.12 88 LYS A CA 1
ATOM 709 C C . LYS A 1 88 ? -19.228 5.648 -7.276 1.00 88.12 88 LYS A C 1
ATOM 711 O O . LYS A 1 88 ? -18.881 6.390 -8.186 1.00 88.12 88 LYS A O 1
ATOM 716 N N . GLU A 1 89 ? -19.542 6.114 -6.068 1.00 87.50 89 GLU A N 1
ATOM 717 C CA . GLU A 1 89 ? -19.414 7.533 -5.725 1.00 87.50 89 GLU A CA 1
ATOM 718 C C . GLU A 1 89 ? -17.949 7.914 -5.520 1.00 87.50 89 GLU A C 1
ATOM 720 O O . GLU A 1 89 ? -17.508 8.967 -5.969 1.00 87.50 89 GLU A O 1
ATOM 725 N N . ILE A 1 90 ? -17.192 7.035 -4.865 1.00 89.06 90 ILE A N 1
ATOM 726 C CA . ILE A 1 90 ? -15.763 7.217 -4.606 1.00 89.06 90 ILE A CA 1
ATOM 727 C C . ILE A 1 90 ? -14.979 7.226 -5.922 1.00 89.06 90 ILE A C 1
ATOM 729 O O . ILE A 1 90 ? -14.097 8.058 -6.101 1.00 89.06 90 ILE A O 1
ATOM 733 N N . GLU A 1 91 ? -15.342 6.361 -6.868 1.00 89.88 91 GLU A N 1
ATOM 734 C CA . GLU A 1 91 ? -14.705 6.249 -8.184 1.00 89.88 91 GLU A CA 1
ATOM 735 C C . GLU A 1 91 ? -14.873 7.491 -9.070 1.00 89.88 91 GLU A C 1
ATOM 737 O O . GLU A 1 91 ? -14.083 7.669 -9.995 1.00 89.88 91 GLU A O 1
ATOM 742 N N . LYS A 1 92 ? -15.818 8.398 -8.766 1.00 90.44 92 LYS A N 1
ATOM 743 C CA . LYS A 1 92 ? -15.898 9.709 -9.441 1.00 90.44 92 LYS A CA 1
ATOM 744 C C . LYS A 1 92 ? -14.653 10.563 -9.211 1.00 90.44 92 LYS A C 1
ATOM 746 O O . LYS A 1 92 ? -14.354 11.429 -10.027 1.00 90.44 92 LYS A O 1
ATOM 751 N N . ASN A 1 93 ? -13.945 10.337 -8.106 1.00 91.75 93 ASN A N 1
ATOM 752 C CA . ASN A 1 93 ? -12.638 10.919 -7.859 1.00 91.75 93 ASN A CA 1
ATOM 753 C C . ASN A 1 93 ? -11.593 9.798 -7.853 1.00 91.75 93 ASN A C 1
ATOM 755 O O . ASN A 1 93 ? -11.351 9.137 -6.841 1.00 91.75 93 ASN A O 1
ATOM 759 N N . SER A 1 94 ? -10.973 9.588 -9.010 1.00 91.62 94 SER A N 1
ATOM 760 C CA . SER A 1 94 ? -9.987 8.531 -9.240 1.00 91.62 94 SER A CA 1
ATOM 761 C C . SER A 1 94 ? -8.804 8.596 -8.270 1.00 91.62 94 SER A C 1
ATOM 763 O O . SER A 1 94 ? -8.366 7.547 -7.796 1.00 91.62 94 SER A O 1
ATOM 765 N N . PHE A 1 95 ? -8.332 9.799 -7.917 1.00 94.06 95 PHE A N 1
ATOM 766 C CA . PHE A 1 95 ? -7.216 9.977 -6.984 1.00 94.06 95 PHE A CA 1
ATOM 767 C C . PHE A 1 95 ? -7.590 9.496 -5.585 1.00 94.06 95 PHE A C 1
ATOM 769 O O . PHE A 1 95 ? -6.878 8.707 -4.973 1.00 94.06 95 PHE A O 1
ATOM 776 N N . ILE A 1 96 ? -8.760 9.895 -5.094 1.00 93.81 96 ILE A N 1
ATOM 777 C CA . ILE A 1 96 ? -9.276 9.447 -3.799 1.00 93.81 96 ILE A CA 1
ATOM 778 C C . ILE A 1 96 ? -9.509 7.941 -3.784 1.00 93.81 96 ILE A C 1
ATOM 780 O O . ILE A 1 96 ? -9.163 7.282 -2.803 1.00 93.81 96 ILE A O 1
ATOM 784 N N . ALA A 1 97 ? -10.080 7.391 -4.855 1.00 93.31 97 ALA A N 1
ATOM 785 C CA . ALA A 1 97 ? -10.291 5.958 -4.975 1.00 93.31 97 ALA A CA 1
ATOM 786 C C . ALA A 1 97 ? -8.956 5.195 -4.902 1.00 93.31 97 ALA A C 1
ATOM 788 O O . ALA A 1 97 ? -8.856 4.215 -4.164 1.00 93.31 97 ALA A O 1
ATOM 789 N N . ALA A 1 98 ? -7.920 5.673 -5.603 1.00 95.44 98 ALA A N 1
ATOM 790 C CA . ALA A 1 98 ? -6.569 5.117 -5.536 1.00 95.44 98 ALA A CA 1
ATOM 791 C C . ALA A 1 98 ? -5.959 5.245 -4.134 1.00 95.44 98 ALA A C 1
ATOM 793 O O . ALA A 1 98 ? -5.384 4.284 -3.623 1.00 95.44 98 ALA A O 1
ATOM 794 N N . THR A 1 99 ? -6.142 6.387 -3.469 1.00 96.50 99 THR A N 1
ATOM 795 C CA . THR A 1 99 ? -5.589 6.622 -2.128 1.00 96.50 99 THR A CA 1
ATOM 796 C C . THR A 1 99 ? -6.236 5.699 -1.105 1.00 96.50 99 THR A C 1
ATOM 798 O O . THR A 1 99 ? -5.540 5.099 -0.291 1.00 96.50 99 THR A O 1
ATOM 801 N N . LEU A 1 100 ? -7.556 5.509 -1.173 1.00 95.88 100 LEU A N 1
ATOM 802 C CA . LEU A 1 100 ? -8.256 4.548 -0.322 1.00 95.88 100 LEU A CA 1
ATOM 803 C C . LEU A 1 100 ? -7.803 3.111 -0.610 1.00 95.88 100 LEU A C 1
ATOM 805 O O . LEU A 1 100 ? -7.558 2.365 0.335 1.00 95.88 100 LEU A O 1
ATOM 809 N N . ARG A 1 101 ? -7.619 2.729 -1.884 1.00 95.75 101 ARG A N 1
ATOM 810 C CA . ARG A 1 101 ? -7.058 1.412 -2.238 1.00 95.75 101 ARG A CA 1
ATOM 811 C C . ARG A 1 101 ? -5.677 1.204 -1.620 1.00 95.75 101 ARG A C 1
ATOM 813 O O . ARG A 1 101 ? -5.450 0.150 -1.034 1.00 95.75 101 ARG A O 1
ATOM 820 N N . PHE A 1 102 ? -4.788 2.193 -1.714 1.00 97.56 102 PHE A N 1
ATOM 821 C CA . PHE A 1 102 ? -3.469 2.142 -1.084 1.00 97.56 102 PHE A CA 1
ATOM 822 C C . PHE A 1 102 ? -3.580 2.003 0.440 1.00 97.56 102 PHE A C 1
ATOM 824 O O . PHE A 1 102 ? -3.028 1.064 1.007 1.00 97.56 102 PHE A O 1
ATOM 831 N N . ILE A 1 103 ? -4.347 2.877 1.101 1.00 98.00 103 ILE A N 1
ATOM 832 C CA . ILE A 1 103 ? -4.538 2.848 2.559 1.00 98.00 103 ILE A CA 1
ATOM 833 C C . ILE A 1 103 ? -5.003 1.463 3.003 1.00 98.00 103 ILE A C 1
ATOM 835 O O . ILE A 1 103 ? -4.378 0.850 3.861 1.00 98.00 103 ILE A O 1
ATOM 839 N N . PHE A 1 104 ? -6.066 0.930 2.404 1.00 97.06 104 PHE A N 1
ATOM 840 C CA . PHE A 1 104 ? -6.609 -0.358 2.827 1.00 97.06 104 PHE A CA 1
ATOM 841 C C . PHE A 1 104 ? -5.738 -1.545 2.411 1.00 97.06 104 PHE A C 1
ATOM 843 O O . PHE A 1 104 ? -5.751 -2.561 3.099 1.00 97.06 104 PHE A O 1
ATOM 850 N N . ASN A 1 105 ? -4.910 -1.414 1.374 1.00 97.31 105 ASN A N 1
ATOM 851 C CA . ASN A 1 105 ? -3.837 -2.370 1.110 1.00 97.31 105 ASN A CA 1
ATOM 852 C C . ASN A 1 105 ? -2.823 -2.409 2.274 1.00 97.31 105 ASN A C 1
ATOM 854 O O . ASN A 1 105 ? -2.426 -3.488 2.724 1.00 97.31 105 ASN A O 1
ATOM 858 N N . ILE A 1 106 ? -2.464 -1.242 2.826 1.00 98.38 106 ILE A N 1
ATOM 859 C CA . ILE A 1 106 ? -1.594 -1.136 4.006 1.00 98.38 106 ILE A CA 1
ATOM 860 C C . ILE A 1 106 ? -2.257 -1.701 5.270 1.00 98.38 106 ILE A C 1
ATOM 862 O O . ILE A 1 106 ? -1.638 -2.493 5.981 1.00 98.38 106 ILE A O 1
ATOM 866 N N . LEU A 1 107 ? -3.511 -1.336 5.549 1.00 98.44 107 LEU A N 1
ATOM 867 C CA . LEU A 1 107 ? -4.189 -1.777 6.772 1.00 98.44 107 LEU A CA 1
ATOM 868 C C . LEU A 1 107 ? -4.462 -3.288 6.758 1.00 98.44 107 LEU A C 1
ATOM 870 O O . LEU A 1 107 ? -4.103 -3.986 7.699 1.00 98.44 107 LEU A O 1
ATOM 874 N N . LYS A 1 108 ? -5.047 -3.813 5.676 1.00 97.12 108 LYS A N 1
ATOM 875 C CA . LYS A 1 108 ? -5.459 -5.226 5.600 1.00 97.12 108 LYS A CA 1
ATOM 876 C C . LYS A 1 108 ? -4.264 -6.174 5.487 1.00 97.12 108 LYS A C 1
ATOM 878 O O . LYS A 1 108 ? -4.252 -7.237 6.099 1.00 97.12 108 LYS A O 1
ATOM 883 N N . GLY A 1 109 ? -3.229 -5.769 4.749 1.00 96.12 109 GLY A N 1
ATOM 884 C CA . GLY A 1 109 ? -2.009 -6.564 4.574 1.00 96.12 109 GLY A CA 1
ATOM 885 C C . GLY A 1 109 ? -1.015 -6.467 5.737 1.00 96.12 109 GLY A C 1
ATOM 886 O O . GLY A 1 109 ? 0.088 -6.999 5.627 1.00 96.12 109 GLY A O 1
ATOM 887 N N . PHE A 1 110 ? -1.345 -5.759 6.827 1.00 96.94 110 PHE A N 1
ATOM 888 C CA . PHE A 1 110 ? -0.415 -5.531 7.936 1.00 96.94 110 PHE A CA 1
ATOM 889 C C . PHE A 1 110 ? 0.075 -6.847 8.554 1.00 96.94 110 PHE A C 1
ATOM 891 O O . PHE A 1 110 ? 1.282 -7.084 8.619 1.00 96.94 110 PHE A O 1
ATOM 898 N N . ARG A 1 111 ? -0.848 -7.750 8.909 1.00 95.56 111 ARG A N 1
ATOM 899 C CA . ARG A 1 111 ? -0.508 -9.091 9.414 1.00 95.56 111 ARG A CA 1
ATOM 900 C C . ARG A 1 111 ? 0.363 -9.887 8.438 1.00 95.56 111 ARG A C 1
ATOM 902 O O . ARG A 1 111 ? 1.344 -10.494 8.858 1.00 95.56 111 ARG A O 1
ATOM 909 N N . ASP A 1 112 ? 0.059 -9.834 7.143 1.00 94.12 112 ASP A N 1
ATOM 910 C CA . ASP A 1 112 ? 0.819 -10.548 6.107 1.00 94.12 112 ASP A CA 1
ATOM 911 C C . ASP A 1 112 ? 2.250 -10.025 5.960 1.00 94.12 112 ASP A C 1
ATOM 913 O O . ASP A 1 112 ? 3.139 -10.757 5.528 1.00 94.12 112 ASP A O 1
ATOM 917 N N . ARG A 1 113 ? 2.492 -8.754 6.296 1.00 94.31 113 ARG A N 1
ATOM 918 C CA . ARG A 1 113 ? 3.841 -8.179 6.355 1.00 94.31 113 ARG A CA 1
ATOM 919 C C . ARG A 1 113 ? 4.574 -8.551 7.642 1.00 94.31 113 ARG A C 1
ATOM 921 O O . ARG A 1 113 ? 5.788 -8.730 7.601 1.00 94.31 113 ARG A O 1
ATOM 928 N N . LEU A 1 114 ? 3.876 -8.707 8.768 1.00 93.25 114 LEU A N 1
ATOM 929 C CA . LEU A 1 114 ? 4.481 -9.189 10.020 1.00 93.25 114 LEU A CA 1
ATOM 930 C C . LEU A 1 114 ? 4.991 -10.636 9.894 1.00 93.25 114 LEU A C 1
ATOM 932 O O . LEU A 1 114 ? 6.075 -10.945 10.386 1.00 93.25 114 LEU A O 1
ATOM 936 N N . ILE A 1 115 ? 4.264 -11.488 9.155 1.00 92.38 115 ILE A N 1
ATOM 937 C CA . ILE A 1 115 ? 4.638 -12.891 8.880 1.00 92.38 115 ILE A CA 1
ATOM 938 C C . ILE A 1 115 ? 6.023 -13.020 8.224 1.00 92.38 115 ILE A C 1
ATOM 940 O O . ILE A 1 115 ? 6.693 -14.032 8.418 1.00 92.38 115 ILE A O 1
ATOM 944 N N . LEU A 1 116 ? 6.488 -11.995 7.500 1.00 89.50 116 LEU A N 1
ATOM 945 C CA . LEU A 1 116 ? 7.790 -12.002 6.818 1.00 89.50 116 LEU A CA 1
ATOM 946 C C . LEU A 1 116 ? 8.991 -12.074 7.776 1.00 89.50 116 LEU A C 1
ATOM 948 O O . LEU A 1 116 ? 10.113 -12.312 7.334 1.00 89.50 116 LEU A O 1
ATOM 952 N N . GLY A 1 117 ? 8.768 -11.908 9.081 1.00 86.69 117 GLY A N 1
ATOM 953 C CA . GLY A 1 117 ? 9.765 -12.195 10.101 1.00 86.69 117 GLY A CA 1
ATOM 954 C C . GLY A 1 117 ? 10.257 -10.972 10.865 1.00 86.69 117 GLY A C 1
ATOM 955 O O . GLY A 1 117 ? 9.706 -9.870 10.792 1.00 86.69 117 GLY A O 1
ATOM 956 N N . ASN A 1 118 ? 11.327 -11.200 11.624 1.00 78.94 118 ASN A N 1
ATOM 957 C CA . ASN A 1 118 ? 11.903 -10.243 12.573 1.00 78.94 118 ASN A CA 1
ATOM 958 C C . ASN A 1 118 ? 12.930 -9.283 11.954 1.00 78.94 118 ASN A C 1
ATOM 960 O O . ASN A 1 118 ? 13.538 -8.510 12.685 1.00 78.94 118 ASN A O 1
ATOM 964 N N . VAL A 1 119 ? 13.175 -9.367 10.646 1.00 77.06 119 VAL A N 1
ATOM 965 C CA . VAL A 1 119 ? 14.048 -8.435 9.927 1.00 77.06 119 VAL A CA 1
ATOM 966 C C . VAL A 1 119 ? 13.149 -7.500 9.141 1.00 77.06 119 VAL A C 1
ATOM 968 O O . VAL A 1 119 ? 12.646 -7.886 8.093 1.00 77.06 119 VAL A O 1
ATOM 971 N N . ALA A 1 120 ? 12.915 -6.292 9.648 1.00 73.56 120 ALA A N 1
ATOM 972 C CA . ALA A 1 120 ? 12.153 -5.298 8.901 1.00 73.56 120 ALA A CA 1
ATOM 973 C C . ALA A 1 120 ? 13.086 -4.454 8.023 1.00 73.56 120 ALA A C 1
ATOM 975 O O . ALA A 1 120 ? 13.701 -3.494 8.496 1.00 73.56 120 ALA A O 1
ATOM 976 N N . SER A 1 121 ? 13.192 -4.817 6.746 1.00 87.88 121 SER A N 1
ATOM 977 C CA . SER A 1 121 ? 13.710 -3.905 5.729 1.00 87.88 121 SER A CA 1
ATOM 978 C C . SER A 1 121 ? 12.640 -2.868 5.368 1.00 87.88 121 SER A C 1
ATOM 980 O O . SER A 1 121 ? 11.444 -3.061 5.599 1.00 87.88 121 SER A O 1
ATOM 982 N N . ILE A 1 122 ? 13.067 -1.719 4.848 1.00 92.31 122 ILE A N 1
ATOM 983 C CA . ILE A 1 122 ? 12.170 -0.587 4.571 1.00 92.31 122 ILE A CA 1
ATOM 984 C C . ILE A 1 122 ? 11.121 -0.952 3.513 1.00 92.31 122 ILE A C 1
ATOM 986 O O . ILE A 1 122 ? 9.957 -0.579 3.652 1.00 92.31 122 ILE A O 1
ATOM 990 N N . ASP A 1 123 ? 11.504 -1.727 2.503 1.00 92.25 123 ASP A N 1
ATOM 991 C CA . ASP A 1 123 ? 10.632 -2.215 1.434 1.00 92.25 123 ASP A CA 1
ATOM 992 C C . ASP A 1 123 ? 9.509 -3.133 1.941 1.00 92.25 123 ASP A C 1
ATOM 994 O O . ASP A 1 123 ? 8.422 -3.132 1.365 1.00 92.25 123 ASP A O 1
ATOM 998 N N . MET A 1 124 ? 9.694 -3.825 3.075 1.00 93.31 124 MET A N 1
ATOM 999 C CA . MET A 1 124 ? 8.639 -4.652 3.678 1.00 93.31 124 MET A CA 1
ATOM 1000 C C . MET A 1 124 ? 7.468 -3.837 4.235 1.00 93.31 124 MET A C 1
ATOM 1002 O O . MET A 1 124 ? 6.449 -4.421 4.601 1.00 93.31 124 MET A O 1
ATOM 1006 N N . ALA A 1 125 ? 7.579 -2.508 4.317 1.00 95.31 125 ALA A N 1
ATOM 1007 C CA . ALA A 1 125 ? 6.491 -1.633 4.750 1.00 95.31 125 ALA A CA 1
ATOM 1008 C C . ALA A 1 125 ? 5.300 -1.617 3.776 1.00 95.31 125 ALA A C 1
ATOM 1010 O O . ALA A 1 125 ? 4.177 -1.298 4.173 1.00 95.31 125 ALA A O 1
ATOM 1011 N N . ILE A 1 126 ? 5.539 -1.961 2.510 1.00 96.81 126 ILE A N 1
ATOM 1012 C CA . ILE A 1 126 ? 4.554 -1.952 1.428 1.00 96.81 126 ILE A CA 1
ATOM 1013 C C . ILE A 1 126 ? 4.520 -3.308 0.717 1.00 96.81 126 ILE A C 1
ATOM 1015 O O . ILE A 1 126 ? 5.248 -4.234 1.064 1.00 96.81 126 ILE A O 1
ATOM 1019 N N . ASP A 1 127 ? 3.658 -3.428 -0.288 1.00 96.81 127 ASP A N 1
ATOM 1020 C CA . ASP A 1 127 ? 3.654 -4.585 -1.175 1.00 96.81 127 ASP A CA 1
ATOM 1021 C C . ASP A 1 127 ? 4.470 -4.305 -2.426 1.00 96.81 127 ASP A C 1
ATOM 1023 O O . ASP A 1 127 ? 4.219 -3.325 -3.126 1.00 96.81 127 ASP A O 1
ATOM 1027 N N . ILE A 1 128 ? 5.409 -5.198 -2.725 1.00 97.12 128 ILE A N 1
ATOM 1028 C CA . ILE A 1 128 ? 6.052 -5.289 -4.032 1.00 97.12 128 ILE A CA 1
ATOM 1029 C C . ILE A 1 128 ? 5.521 -6.550 -4.697 1.00 97.12 128 ILE A C 1
ATOM 1031 O O . ILE A 1 128 ? 5.657 -7.640 -4.146 1.00 97.12 128 ILE A O 1
ATOM 1035 N N . ILE A 1 129 ? 4.882 -6.406 -5.854 1.00 97.25 129 ILE A N 1
ATOM 1036 C CA . ILE A 1 129 ? 4.221 -7.509 -6.559 1.00 97.25 129 ILE A CA 1
ATOM 1037 C C . ILE A 1 129 ? 4.717 -7.618 -7.998 1.00 97.25 129 ILE A C 1
ATOM 1039 O O . ILE A 1 129 ? 5.126 -6.623 -8.598 1.00 97.25 129 ILE A O 1
ATOM 1043 N N . ALA A 1 130 ? 4.653 -8.820 -8.566 1.00 97.94 130 ALA A N 1
ATOM 1044 C CA . ALA A 1 130 ? 4.851 -9.007 -9.999 1.00 97.94 130 ALA A CA 1
ATOM 1045 C C . ALA A 1 130 ? 3.631 -8.476 -10.762 1.00 97.94 130 ALA A C 1
ATOM 1047 O O . ALA A 1 130 ? 2.507 -8.903 -10.501 1.00 97.94 130 ALA A O 1
ATOM 1048 N N . VAL A 1 131 ? 3.832 -7.572 -11.721 1.00 98.38 131 VAL A N 1
ATOM 1049 C CA . VAL A 1 131 ? 2.751 -7.050 -12.570 1.00 98.38 131 VAL A CA 1
ATOM 1050 C C . VAL A 1 131 ? 3.086 -7.222 -14.039 1.00 98.38 131 VAL A C 1
ATOM 1052 O O . VAL A 1 131 ? 4.221 -7.005 -14.454 1.00 98.38 131 VAL A O 1
ATOM 1055 N N . ARG A 1 132 ? 2.082 -7.571 -14.844 1.00 98.44 132 ARG A N 1
ATOM 1056 C CA . ARG A 1 132 ? 2.216 -7.666 -16.299 1.00 98.44 132 ARG A CA 1
ATOM 1057 C C . ARG A 1 132 ? 1.815 -6.360 -16.964 1.00 98.44 132 ARG A C 1
ATOM 1059 O O . ARG A 1 132 ? 0.728 -5.847 -16.708 1.00 98.44 132 ARG A O 1
ATOM 1066 N N . VAL A 1 133 ? 2.644 -5.848 -17.864 1.00 98.50 133 VAL A N 1
ATOM 1067 C CA . VAL A 1 133 ? 2.341 -4.652 -18.654 1.00 98.50 133 VAL A CA 1
ATOM 1068 C C . VAL A 1 133 ? 1.302 -4.982 -19.726 1.00 98.50 133 VAL A C 1
ATOM 1070 O O . VAL A 1 133 ? 1.565 -5.733 -20.659 1.00 98.50 133 VAL A O 1
ATOM 1073 N N . ILE A 1 134 ? 0.114 -4.391 -19.617 1.00 98.31 134 ILE A N 1
ATOM 1074 C CA . ILE A 1 134 ? -1.008 -4.592 -20.549 1.00 98.31 134 ILE A CA 1
ATOM 1075 C C . ILE A 1 134 ? -0.894 -3.636 -21.740 1.00 98.31 134 ILE A C 1
ATOM 1077 O O . ILE A 1 134 ? -1.145 -4.014 -22.885 1.00 98.31 134 ILE A O 1
ATOM 1081 N N . SER A 1 135 ? -0.527 -2.381 -21.473 1.00 98.06 135 SER A N 1
ATOM 1082 C CA . SER A 1 135 ? -0.364 -1.352 -22.500 1.00 98.06 135 SER A CA 1
ATOM 1083 C C . SER A 1 135 ? 0.586 -0.255 -22.040 1.00 98.06 135 SER A C 1
ATOM 1085 O O . SER A 1 135 ? 0.604 0.088 -20.857 1.00 98.06 135 SER A O 1
ATOM 1087 N N . VAL A 1 136 ? 1.300 0.345 -22.993 1.00 97.75 136 VAL A N 1
ATOM 1088 C CA . VAL A 1 136 ? 2.195 1.486 -22.767 1.00 97.75 136 VAL A CA 1
ATOM 1089 C C . VAL A 1 136 ? 1.783 2.627 -23.689 1.00 97.75 136 VAL A C 1
ATOM 1091 O O . VAL A 1 136 ? 1.793 2.475 -24.910 1.00 97.75 136 VAL A O 1
ATOM 1094 N N . THR A 1 137 ? 1.455 3.772 -23.104 1.00 96.69 137 THR A N 1
ATOM 1095 C CA . THR A 1 137 ? 1.264 5.034 -23.816 1.00 96.69 137 THR A CA 1
ATOM 1096 C C . THR A 1 137 ? 2.534 5.852 -23.652 1.00 96.69 137 THR A C 1
ATOM 1098 O O . THR A 1 137 ? 2.859 6.287 -22.545 1.00 96.69 137 THR A O 1
ATOM 1101 N N . LYS A 1 138 ? 3.276 6.036 -24.747 1.00 93.75 138 LYS A N 1
ATOM 1102 C CA . LYS A 1 138 ? 4.521 6.805 -24.716 1.00 93.75 138 LYS A CA 1
ATOM 1103 C C . LYS A 1 138 ? 4.234 8.295 -24.570 1.00 93.75 138 LYS A C 1
ATOM 1105 O O . LYS A 1 138 ? 3.411 8.837 -25.305 1.00 93.75 138 LYS A O 1
ATOM 1110 N N . GLY A 1 139 ? 4.953 8.950 -23.669 1.00 87.00 139 GLY A N 1
ATOM 1111 C CA . GLY A 1 139 ? 4.972 10.402 -23.515 1.00 87.00 139 GLY A CA 1
ATOM 1112 C C . GLY A 1 139 ? 6.415 10.884 -23.426 1.00 87.00 139 GLY A C 1
ATOM 1113 O O . GLY A 1 139 ? 7.286 10.125 -23.017 1.00 87.00 139 GLY A O 1
ATOM 1114 N N . GLY A 1 140 ? 6.678 12.130 -23.841 1.00 87.19 140 GLY A N 1
ATOM 1115 C CA . GLY A 1 140 ? 8.036 12.644 -24.092 1.00 87.19 140 GLY A CA 1
ATOM 1116 C C . GLY A 1 140 ? 9.087 12.199 -23.065 1.00 87.19 140 GLY A C 1
ATOM 1117 O O . GLY A 1 140 ? 10.041 11.526 -23.438 1.00 87.19 140 GLY A O 1
ATOM 1118 N N . ASN A 1 141 ? 8.858 12.502 -21.782 1.00 92.00 141 ASN A N 1
ATOM 1119 C CA . ASN A 1 141 ? 9.752 12.114 -20.680 1.00 92.00 141 ASN A CA 1
ATOM 1120 C C . ASN A 1 141 ? 9.153 11.057 -19.734 1.00 92.00 141 ASN A C 1
ATOM 1122 O O . ASN A 1 141 ? 9.837 10.606 -18.818 1.00 92.00 141 ASN A O 1
ATOM 1126 N N . LEU A 1 142 ? 7.871 10.720 -19.896 1.00 95.44 142 LEU A N 1
ATOM 1127 C CA . LEU A 1 142 ? 7.138 9.812 -19.016 1.00 95.44 142 LEU A CA 1
ATOM 1128 C C . LEU A 1 142 ? 6.203 8.936 -19.845 1.00 95.44 142 LEU A C 1
ATOM 1130 O O . LEU A 1 142 ? 5.428 9.438 -20.657 1.00 95.44 142 LEU A O 1
ATOM 1134 N N . ASN A 1 143 ? 6.231 7.638 -19.579 1.00 96.12 143 ASN A N 1
ATOM 1135 C CA . ASN A 1 143 ? 5.307 6.657 -20.120 1.00 96.12 143 ASN A CA 1
ATOM 1136 C C . ASN A 1 143 ? 4.176 6.396 -19.123 1.00 96.12 143 ASN A C 1
ATOM 1138 O O . ASN A 1 143 ? 4.426 6.238 -17.926 1.00 96.12 143 ASN A O 1
ATOM 1142 N N . ALA A 1 144 ? 2.947 6.275 -19.624 1.00 97.19 144 ALA A N 1
ATOM 1143 C CA . ALA A 1 144 ? 1.814 5.778 -18.851 1.00 97.19 144 ALA A CA 1
ATOM 1144 C C . ALA A 1 144 ? 1.597 4.293 -19.156 1.00 97.19 144 ALA A C 1
ATOM 1146 O O . ALA A 1 144 ? 1.329 3.910 -20.297 1.00 97.19 144 ALA A O 1
ATOM 1147 N N . CYS A 1 145 ? 1.740 3.448 -18.141 1.00 98.25 145 CYS A N 1
ATOM 1148 C CA . CYS A 1 145 ? 1.643 2.000 -18.259 1.00 98.25 145 CYS A CA 1
ATOM 1149 C C . CYS A 1 145 ? 0.398 1.504 -17.529 1.00 98.25 145 CYS A C 1
ATOM 1151 O O . CYS A 1 145 ? 0.269 1.690 -16.320 1.00 98.25 145 CYS A O 1
ATOM 1153 N N . ARG A 1 146 ? -0.483 0.791 -18.236 1.00 98.19 146 ARG A N 1
ATOM 1154 C CA . ARG A 1 146 ? -1.515 -0.016 -17.575 1.00 98.19 146 ARG A CA 1
ATOM 1155 C C . ARG A 1 146 ? -0.929 -1.385 -17.299 1.00 98.19 146 ARG A C 1
ATOM 1157 O O . ARG A 1 146 ? -0.444 -2.038 -18.224 1.00 98.19 146 ARG A O 1
ATOM 1164 N N . VAL A 1 147 ? -0.988 -1.817 -16.049 1.00 98.31 147 VAL A N 1
ATOM 1165 C CA . VAL A 1 147 ? -0.424 -3.092 -15.603 1.00 98.31 147 VAL A CA 1
ATOM 1166 C C . VAL A 1 147 ? -1.479 -3.914 -14.881 1.00 98.31 147 VAL A C 1
ATOM 1168 O O . VAL A 1 147 ? -2.384 -3.354 -14.271 1.00 98.31 147 VAL A O 1
ATOM 1171 N N . GLY A 1 148 ? -1.387 -5.236 -14.959 1.00 96.88 148 GLY A N 1
ATOM 1172 C CA . GLY A 1 148 ? -2.294 -6.158 -14.287 1.00 96.88 148 GLY A CA 1
ATOM 1173 C C . GLY A 1 148 ? -1.564 -7.047 -13.293 1.00 96.88 148 GLY A C 1
ATOM 1174 O O . GLY A 1 148 ? -0.473 -7.528 -13.585 1.00 96.88 148 GLY A O 1
ATOM 1175 N N . ASP A 1 149 ? -2.196 -7.311 -12.152 1.00 93.12 149 ASP A N 1
ATOM 1176 C CA . ASP A 1 149 ? -1.746 -8.298 -11.156 1.00 93.12 149 ASP A CA 1
ATOM 1177 C C . ASP A 1 149 ? -2.570 -9.604 -11.216 1.00 93.12 149 ASP A C 1
ATOM 1179 O O . ASP A 1 149 ? -2.597 -10.389 -10.274 1.00 93.12 149 ASP A O 1
ATOM 1183 N N . GLY A 1 150 ? -3.313 -9.809 -12.310 1.00 90.44 150 GLY A N 1
ATOM 1184 C CA . GLY A 1 150 ? -4.253 -10.922 -12.484 1.00 90.44 150 GLY A CA 1
ATOM 1185 C C . GLY A 1 150 ? -5.632 -10.704 -11.845 1.00 90.44 150 GLY A C 1
ATOM 1186 O O . GLY A 1 150 ? -6.575 -11.406 -12.203 1.00 90.44 150 GLY A O 1
ATOM 1187 N N . LYS A 1 151 ? -5.792 -9.718 -10.951 1.00 90.62 151 LYS A N 1
ATOM 1188 C CA . LYS A 1 151 ? -7.067 -9.404 -10.272 1.00 90.62 151 LYS A CA 1
ATOM 1189 C C . LYS A 1 151 ? -7.580 -8.004 -10.590 1.00 90.62 151 LYS A C 1
ATOM 1191 O O . LYS A 1 151 ? -8.786 -7.796 -10.706 1.00 90.62 151 LYS A O 1
ATOM 1196 N N . LYS A 1 152 ? -6.677 -7.036 -10.712 1.00 92.31 152 LYS A N 1
ATOM 1197 C CA . LYS A 1 152 ? -6.962 -5.623 -10.965 1.00 92.31 152 LYS A CA 1
ATOM 1198 C C . LYS A 1 152 ? -5.970 -5.050 -11.968 1.00 92.31 152 LYS A C 1
ATOM 1200 O O . LYS A 1 152 ? -4.885 -5.585 -12.189 1.00 92.31 152 LYS A O 1
ATOM 1205 N N . VAL A 1 153 ? -6.374 -3.933 -12.561 1.00 96.12 153 VAL A N 1
ATOM 1206 C CA . VAL A 1 153 ? -5.513 -3.101 -13.399 1.00 96.12 153 VAL A CA 1
ATOM 1207 C C . VAL A 1 153 ? -5.089 -1.886 -12.586 1.00 96.12 153 VAL A C 1
ATOM 1209 O O . VAL A 1 153 ? -5.937 -1.235 -11.979 1.00 96.12 153 VAL A O 1
ATOM 1212 N N . LEU A 1 154 ? -3.795 -1.594 -12.596 1.00 96.44 154 LEU A N 1
ATOM 1213 C CA . LEU A 1 154 ? -3.182 -0.417 -11.993 1.00 96.44 154 LEU A CA 1
ATOM 1214 C C . LEU A 1 154 ? -2.608 0.473 -13.096 1.00 96.44 154 LEU A C 1
ATOM 1216 O O . LEU A 1 154 ? -2.225 -0.013 -14.166 1.00 96.44 154 LEU A O 1
ATOM 1220 N N . ASN A 1 155 ? -2.525 1.769 -12.824 1.00 97.50 155 ASN A N 1
ATOM 1221 C CA . ASN A 1 155 ? -1.784 2.705 -13.663 1.00 97.50 155 ASN A CA 1
ATOM 1222 C C . ASN A 1 155 ? -0.421 3.025 -13.034 1.00 97.50 155 ASN A C 1
ATOM 1224 O O . ASN A 1 155 ? -0.337 3.294 -11.836 1.00 97.50 155 ASN A O 1
ATOM 1228 N N . ILE A 1 156 ? 0.646 2.999 -13.832 1.00 98.25 156 ILE A N 1
ATOM 1229 C CA . ILE A 1 156 ? 2.008 3.353 -13.415 1.00 98.25 156 ILE A CA 1
ATOM 1230 C C . ILE A 1 156 ? 2.565 4.380 -14.392 1.00 98.25 156 ILE A C 1
ATOM 1232 O O . ILE A 1 156 ? 2.680 4.111 -15.587 1.00 98.25 156 ILE A O 1
ATOM 1236 N N . ILE A 1 157 ? 2.949 5.542 -13.872 1.00 97.75 157 ILE A N 1
ATOM 1237 C CA . ILE A 1 157 ? 3.664 6.570 -14.624 1.00 97.75 157 ILE A CA 1
ATOM 1238 C C . ILE A 1 157 ? 5.154 6.410 -14.348 1.00 97.75 157 ILE A C 1
ATOM 1240 O O . ILE A 1 157 ? 5.584 6.410 -13.195 1.00 97.75 157 ILE A O 1
ATOM 1244 N N . THR A 1 158 ? 5.947 6.235 -15.402 1.00 96.81 158 THR A N 1
ATOM 1245 C CA . THR A 1 158 ? 7.367 5.883 -15.283 1.00 96.81 158 THR A CA 1
ATOM 1246 C C . THR A 1 158 ? 8.231 6.630 -16.291 1.00 96.81 158 THR A C 1
ATOM 1248 O O . THR A 1 158 ? 7.798 6.921 -17.401 1.00 96.81 158 THR A O 1
ATOM 1251 N N . ASN A 1 159 ? 9.474 6.916 -15.916 1.00 95.3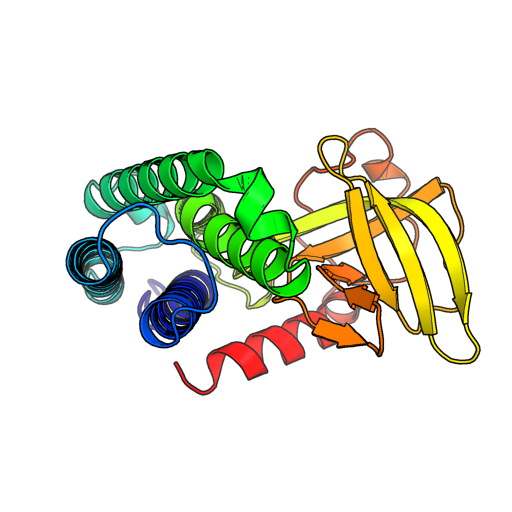8 159 ASN A N 1
ATOM 1252 C CA . ASN A 1 159 ? 10.531 7.403 -16.806 1.00 95.38 159 ASN A CA 1
ATOM 1253 C C . ASN A 1 159 ? 11.292 6.260 -17.511 1.00 95.38 159 ASN A C 1
ATOM 1255 O O . ASN A 1 159 ? 12.220 6.523 -18.273 1.00 95.38 159 ASN A O 1
ATOM 1259 N N . LEU A 1 160 ? 10.932 4.995 -17.265 1.00 94.88 160 LEU A N 1
ATOM 1260 C CA . LEU A 1 160 ? 11.512 3.849 -17.958 1.00 94.88 160 LEU A CA 1
ATOM 1261 C C . LEU A 1 160 ? 11.009 3.820 -19.410 1.00 94.88 160 LEU A C 1
ATOM 1263 O O . LEU A 1 160 ? 9.870 3.437 -19.697 1.00 94.88 160 LEU A O 1
ATOM 1267 N N . MET A 1 161 ? 11.872 4.242 -20.335 1.00 92.69 161 MET A N 1
ATOM 1268 C CA . MET A 1 161 ? 11.505 4.427 -21.745 1.00 92.69 161 MET A CA 1
ATOM 1269 C C . MET A 1 161 ? 11.376 3.115 -22.528 1.00 92.69 161 MET A C 1
ATOM 1271 O O . MET A 1 161 ? 10.653 3.068 -23.526 1.00 92.69 161 MET A O 1
ATOM 1275 N N . ASP A 1 162 ? 12.018 2.050 -22.045 1.00 92.81 162 ASP A N 1
ATOM 1276 C CA . ASP A 1 162 ? 12.085 0.744 -22.710 1.00 92.81 162 ASP A CA 1
ATOM 1277 C C . ASP A 1 162 ? 11.008 -0.250 -22.254 1.00 92.81 162 ASP A C 1
ATOM 1279 O O . ASP A 1 162 ? 10.994 -1.395 -22.712 1.00 92.81 162 ASP A O 1
ATOM 1283 N N . VAL A 1 163 ? 10.076 0.176 -21.392 1.00 96.12 163 VAL A N 1
ATOM 1284 C CA . VAL A 1 163 ? 8.949 -0.663 -20.960 1.00 96.12 163 VAL A CA 1
ATOM 1285 C C . VAL A 1 163 ? 8.071 -1.004 -22.162 1.00 96.12 163 VAL A C 1
ATOM 1287 O O . VAL A 1 163 ? 7.651 -0.134 -22.931 1.00 96.12 163 VAL A O 1
ATOM 1290 N N . LYS A 1 164 ? 7.781 -2.295 -22.321 1.00 96.25 164 LYS A N 1
ATOM 1291 C CA . LYS A 1 164 ? 6.976 -2.847 -23.412 1.00 96.25 164 LYS A CA 1
ATOM 1292 C C . LYS A 1 164 ? 5.815 -3.656 -22.859 1.00 96.25 164 LYS A C 1
ATOM 1294 O O . LYS A 1 164 ? 5.825 -4.089 -21.710 1.00 96.25 164 LYS A O 1
ATOM 1299 N N . LYS A 1 165 ? 4.814 -3.854 -23.713 1.00 97.56 165 LYS A N 1
ATOM 1300 C CA . LYS A 1 165 ? 3.714 -4.778 -23.456 1.00 97.56 165 LYS A CA 1
ATOM 1301 C C . LYS A 1 165 ? 4.257 -6.185 -23.157 1.00 97.56 165 LYS A C 1
ATOM 1303 O O . LYS A 1 165 ? 5.282 -6.572 -23.709 1.00 97.56 165 LYS A O 1
ATOM 1308 N N . ASP A 1 166 ? 3.539 -6.908 -22.303 1.00 96.75 166 ASP A N 1
ATOM 1309 C CA . ASP A 1 166 ? 3.756 -8.300 -21.901 1.00 96.75 166 ASP A CA 1
ATOM 1310 C C . ASP A 1 166 ? 4.993 -8.549 -21.022 1.00 96.75 166 ASP A C 1
ATOM 1312 O O . ASP A 1 166 ? 5.160 -9.662 -20.529 1.00 96.75 166 ASP A O 1
ATOM 1316 N N . LEU A 1 167 ? 5.788 -7.513 -20.717 1.00 97.88 167 LEU A N 1
ATOM 1317 C CA . LEU A 1 167 ? 6.796 -7.594 -19.658 1.00 97.88 167 LEU A CA 1
ATOM 1318 C C . LEU A 1 167 ? 6.134 -7.832 -18.299 1.00 97.88 167 LEU A C 1
ATOM 1320 O O . LEU A 1 167 ? 5.073 -7.271 -18.006 1.00 97.88 167 LEU A O 1
ATOM 1324 N N . VAL A 1 168 ? 6.794 -8.618 -17.458 1.00 98.06 168 VAL A N 1
ATOM 1325 C CA . VAL A 1 168 ? 6.452 -8.836 -16.057 1.00 98.06 168 VAL A CA 1
ATOM 1326 C C . VAL A 1 168 ? 7.515 -8.172 -15.200 1.00 98.06 168 VAL A C 1
ATOM 1328 O O . VAL A 1 168 ? 8.663 -8.600 -15.165 1.00 98.06 168 VAL A O 1
ATOM 1331 N N . LEU A 1 169 ? 7.123 -7.100 -14.517 1.00 97.88 169 LEU A N 1
ATOM 1332 C CA . LEU A 1 169 ? 8.029 -6.231 -13.773 1.00 97.88 169 LEU A CA 1
ATOM 1333 C C . LEU A 1 169 ? 7.665 -6.214 -12.284 1.00 97.88 169 LEU A C 1
ATOM 1335 O O . LEU A 1 169 ? 6.486 -6.353 -11.937 1.00 97.88 169 LEU A O 1
ATOM 1339 N N . PRO A 1 170 ? 8.643 -6.002 -11.388 1.00 97.69 170 PRO A N 1
ATOM 1340 C CA . PRO A 1 170 ? 8.360 -5.743 -9.987 1.00 97.69 170 PRO A CA 1
ATOM 1341 C C . PRO A 1 170 ? 7.755 -4.346 -9.823 1.00 97.69 170 PRO A C 1
ATOM 1343 O O . PRO A 1 170 ? 8.334 -3.357 -10.275 1.00 97.69 170 PRO A O 1
ATOM 1346 N N . ALA A 1 171 ? 6.607 -4.245 -9.152 1.00 98.19 171 ALA A N 1
ATOM 1347 C CA . ALA A 1 171 ? 5.960 -2.973 -8.852 1.00 98.19 171 ALA A CA 1
ATOM 1348 C C . ALA A 1 171 ? 5.694 -2.804 -7.353 1.00 98.19 171 ALA A C 1
ATOM 1350 O O . ALA A 1 171 ? 4.999 -3.606 -6.731 1.00 98.19 171 ALA A O 1
ATOM 1351 N N . ALA A 1 172 ? 6.219 -1.714 -6.800 1.00 98.12 172 ALA A N 1
ATOM 1352 C CA . ALA A 1 172 ? 5.972 -1.232 -5.453 1.00 98.12 172 ALA A CA 1
ATOM 1353 C C . ALA A 1 172 ? 4.640 -0.470 -5.388 1.00 98.12 172 ALA A C 1
ATOM 1355 O O . ALA A 1 172 ? 4.471 0.570 -6.033 1.00 98.12 172 ALA A O 1
ATOM 1356 N N . ILE A 1 173 ? 3.699 -0.968 -4.586 1.00 97.81 173 ILE A N 1
ATOM 1357 C CA . ILE A 1 173 ? 2.413 -0.318 -4.325 1.00 97.81 173 ILE A CA 1
ATOM 1358 C C . ILE A 1 173 ? 2.637 0.830 -3.335 1.00 97.81 173 ILE A C 1
ATOM 1360 O O . ILE A 1 173 ? 2.746 0.626 -2.126 1.00 97.81 173 ILE A O 1
ATOM 1364 N N . LEU A 1 174 ? 2.726 2.044 -3.869 1.00 96.81 174 LEU A N 1
ATOM 1365 C CA . LEU A 1 174 ? 3.019 3.277 -3.135 1.00 96.81 174 LEU A CA 1
ATOM 1366 C C . LEU A 1 174 ? 1.776 4.181 -3.072 1.00 96.81 174 LEU A C 1
ATOM 1368 O O . LEU A 1 174 ? 0.825 3.961 -3.827 1.00 96.81 174 LEU A O 1
ATOM 1372 N N . PRO A 1 175 ? 1.751 5.209 -2.197 1.00 96.62 175 PRO A N 1
ATOM 1373 C CA . PRO A 1 175 ? 0.691 6.207 -2.235 1.00 96.62 175 PRO A CA 1
ATOM 1374 C C . PRO A 1 175 ? 0.570 6.798 -3.642 1.00 96.62 175 PRO A C 1
ATOM 1376 O O . PRO A 1 175 ? 1.598 7.116 -4.256 1.00 96.62 175 PRO A O 1
ATOM 1379 N N . PRO A 1 176 ? -0.655 6.964 -4.161 1.00 97.25 176 PRO A N 1
ATOM 1380 C CA . PRO A 1 176 ? -0.829 7.429 -5.520 1.00 97.25 176 PRO A CA 1
ATOM 1381 C C . PRO A 1 176 ? -0.333 8.863 -5.695 1.00 97.25 176 PRO A C 1
ATOM 1383 O O . PRO A 1 176 ? -0.359 9.676 -4.767 1.00 97.25 176 PRO A O 1
ATOM 1386 N N . ARG A 1 177 ? 0.094 9.187 -6.915 1.00 96.75 177 ARG A N 1
ATOM 1387 C CA . ARG A 1 177 ? 0.578 10.520 -7.296 1.00 96.75 177 ARG A CA 1
ATOM 1388 C C . ARG A 1 177 ? -0.043 10.964 -8.609 1.00 96.75 177 ARG A C 1
ATOM 1390 O O . ARG A 1 177 ? -0.180 10.161 -9.527 1.00 96.75 177 ARG A O 1
ATOM 1397 N N . GLU A 1 178 ? -0.383 12.243 -8.694 1.00 95.12 178 GLU A N 1
ATOM 1398 C CA . GLU A 1 178 ? -0.887 12.861 -9.919 1.00 95.12 178 GLU A CA 1
ATOM 1399 C C . GLU A 1 178 ? 0.276 13.310 -10.813 1.00 95.12 178 GLU A C 1
ATOM 1401 O O . GLU A 1 178 ? 1.231 13.940 -10.357 1.00 95.12 178 GLU A O 1
ATOM 1406 N N . PHE A 1 179 ? 0.173 12.997 -12.101 1.00 93.38 179 PHE A N 1
ATOM 1407 C CA . PHE A 1 179 ? 1.066 13.432 -13.168 1.00 93.38 179 PHE A CA 1
ATOM 1408 C C . PHE A 1 179 ? 0.206 14.060 -14.269 1.00 93.38 179 PHE A C 1
ATOM 1410 O O . PHE A 1 179 ? -0.197 13.405 -15.231 1.00 93.38 179 PHE A O 1
ATOM 1417 N N . GLY A 1 180 ? -0.137 15.339 -14.099 1.00 88.00 180 GLY A N 1
ATOM 1418 C CA . GLY A 1 180 ? -1.124 15.998 -14.956 1.00 88.00 180 GLY A CA 1
ATOM 1419 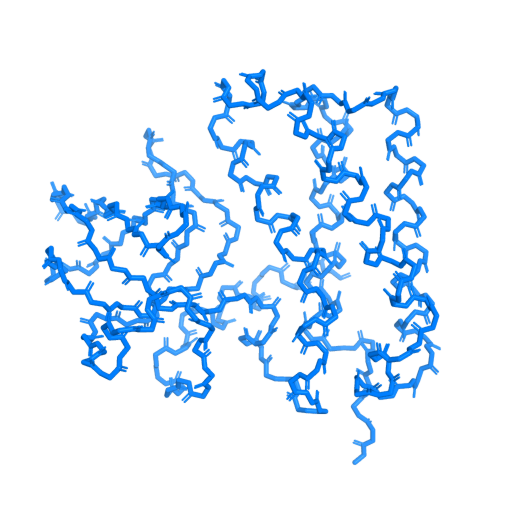C C . GLY A 1 180 ? -2.519 15.410 -14.730 1.00 88.00 180 GLY A C 1
ATOM 1420 O O . GLY A 1 180 ? -3.029 15.467 -13.617 1.00 88.00 180 GLY A O 1
ATOM 1421 N N . SER A 1 181 ? -3.134 14.852 -15.776 1.00 87.06 181 SER A N 1
ATOM 1422 C CA . SER A 1 181 ? -4.442 14.178 -15.696 1.00 87.06 181 SER A CA 1
ATOM 1423 C C . SER A 1 181 ? -4.358 12.697 -15.316 1.00 87.06 181 SER A C 1
ATOM 1425 O O . SER A 1 181 ? -5.390 12.050 -15.147 1.00 87.06 181 SER A O 1
ATOM 1427 N N . GLU A 1 182 ? -3.149 12.146 -15.230 1.00 92.25 182 GLU A N 1
ATOM 1428 C CA . GLU A 1 182 ? -2.914 10.736 -14.936 1.00 92.25 182 GLU A CA 1
ATOM 1429 C C . GLU A 1 182 ? -2.600 10.521 -13.455 1.00 92.25 182 GLU A C 1
ATOM 1431 O O . GLU A 1 182 ? -1.977 11.361 -12.807 1.00 92.25 182 GLU A O 1
ATOM 1436 N N . ILE A 1 183 ? -2.983 9.364 -12.918 1.00 96.38 183 ILE A N 1
ATOM 1437 C CA . ILE A 1 183 ? -2.665 8.963 -11.541 1.00 96.38 183 ILE A CA 1
ATOM 1438 C C . ILE A 1 183 ? -1.793 7.720 -11.589 1.00 96.38 183 ILE A C 1
ATOM 1440 O O . ILE A 1 183 ? -2.221 6.703 -12.124 1.00 96.38 183 ILE A O 1
ATOM 1444 N N . SER A 1 184 ? -0.600 7.785 -11.005 1.00 97.69 184 SER A N 1
ATOM 1445 C CA . SER A 1 184 ? 0.236 6.610 -10.762 1.00 97.69 184 SER A CA 1
ATOM 1446 C C . SER A 1 184 ? -0.159 5.983 -9.433 1.00 97.69 184 SER A C 1
ATOM 1448 O O . SER A 1 184 ? -0.144 6.672 -8.419 1.00 97.69 184 SER A O 1
ATOM 1450 N N . GLU A 1 185 ? -0.491 4.696 -9.421 1.00 97.94 185 GLU A N 1
ATOM 1451 C CA . GLU A 1 185 ? -0.901 3.924 -8.233 1.00 97.94 185 GLU A CA 1
ATOM 1452 C C . GLU A 1 185 ? 0.229 3.057 -7.662 1.00 97.94 185 GLU A C 1
ATOM 1454 O O . GLU A 1 185 ? 0.099 2.469 -6.590 1.00 97.94 185 GLU A O 1
ATOM 1459 N N . ALA A 1 186 ? 1.322 2.935 -8.407 1.00 97.81 186 ALA A N 1
ATOM 1460 C CA . ALA A 1 186 ? 2.494 2.158 -8.048 1.00 97.81 186 ALA A CA 1
ATOM 1461 C C . ALA A 1 186 ? 3.726 2.712 -8.778 1.00 97.81 186 ALA A C 1
ATOM 1463 O O . ALA A 1 186 ? 3.630 3.660 -9.565 1.00 97.81 186 ALA A O 1
ATOM 1464 N N . MET A 1 187 ? 4.880 2.117 -8.500 1.00 97.62 187 MET A N 1
ATOM 1465 C CA . MET A 1 187 ? 6.163 2.426 -9.122 1.00 97.62 187 MET A CA 1
ATOM 1466 C C . MET A 1 187 ? 6.864 1.122 -9.494 1.00 97.62 187 MET A C 1
ATOM 1468 O O . MET A 1 187 ? 6.905 0.207 -8.678 1.00 97.62 187 MET A O 1
ATOM 1472 N N . PHE A 1 188 ? 7.427 1.023 -10.699 1.00 98.00 188 PHE A N 1
ATOM 1473 C CA . PHE A 1 188 ? 8.308 -0.099 -11.026 1.00 98.00 188 PHE A CA 1
ATOM 1474 C C . PHE A 1 188 ? 9.596 -0.018 -10.201 1.00 98.00 188 PHE A C 1
ATOM 1476 O O . PHE A 1 188 ? 10.183 1.057 -10.101 1.00 98.00 188 PHE A O 1
ATOM 1483 N N . CYS A 1 189 ? 10.042 -1.140 -9.635 1.00 96.50 189 CYS A N 1
ATOM 1484 C CA . CYS A 1 189 ? 11.330 -1.209 -8.937 1.00 96.50 189 CYS A CA 1
ATOM 1485 C C . CYS A 1 189 ? 12.492 -1.266 -9.942 1.00 96.50 189 CYS A C 1
ATOM 1487 O O . CYS A 1 189 ? 13.552 -0.689 -9.723 1.00 96.50 189 CYS A O 1
ATOM 1489 N N . SER A 1 190 ? 12.278 -1.922 -11.084 1.00 92.94 190 SER A N 1
ATOM 1490 C CA . SER A 1 190 ? 13.252 -2.015 -12.168 1.00 92.94 190 SER A CA 1
ATOM 1491 C C . SER A 1 190 ? 12.560 -2.156 -13.526 1.00 92.94 190 SER A C 1
ATOM 1493 O O . SER A 1 190 ? 11.375 -2.481 -13.616 1.00 92.94 190 SER A O 1
ATOM 1495 N N . GLY A 1 191 ? 13.302 -1.876 -14.601 1.00 90.12 191 GLY A N 1
ATOM 1496 C CA . GLY A 1 191 ? 12.862 -2.119 -15.981 1.00 90.12 191 GLY A CA 1
ATOM 1497 C C . GLY A 1 191 ? 13.204 -3.518 -16.499 1.00 90.12 191 GLY A C 1
ATOM 1498 O O . GLY A 1 191 ? 13.038 -3.775 -17.689 1.00 90.12 191 GLY A O 1
ATOM 1499 N N . GLN A 1 192 ? 13.730 -4.391 -15.637 1.00 92.50 192 GLN A N 1
ATOM 1500 C CA . GLN A 1 192 ? 14.161 -5.732 -16.006 1.00 92.50 192 GLN A CA 1
ATOM 1501 C C . GLN A 1 192 ? 12.984 -6.706 -15.925 1.00 92.50 192 GLN A C 1
ATOM 1503 O O . GLN A 1 192 ? 12.314 -6.792 -14.898 1.00 92.50 192 GLN A O 1
ATOM 1508 N N . ASP A 1 193 ? 12.749 -7.439 -17.015 1.00 95.31 193 ASP A N 1
ATOM 1509 C CA . ASP A 1 193 ? 11.741 -8.500 -17.047 1.00 95.31 193 ASP A CA 1
ATOM 1510 C C . ASP A 1 193 ? 12.059 -9.592 -16.020 1.00 95.31 193 ASP A C 1
ATOM 1512 O O . ASP A 1 193 ? 13.228 -9.915 -15.784 1.00 95.31 193 ASP A O 1
ATOM 1516 N N . LEU A 1 194 ? 11.013 -10.192 -15.453 1.00 93.56 194 LEU A N 1
ATOM 1517 C CA . LEU A 1 194 ? 11.096 -11.302 -14.507 1.00 93.56 194 LEU A CA 1
ATOM 1518 C C . LEU A 1 194 ? 10.509 -12.581 -15.131 1.00 93.56 194 LEU A C 1
ATOM 1520 O O . LEU A 1 194 ? 9.360 -12.918 -14.826 1.00 93.56 194 LEU A O 1
ATOM 1524 N N . PRO A 1 195 ? 11.270 -13.324 -15.966 1.00 93.31 195 PRO A N 1
ATOM 1525 C CA . PRO A 1 195 ? 10.806 -14.549 -16.625 1.00 93.31 195 PRO A CA 1
ATOM 1526 C C . PRO A 1 195 ? 10.142 -15.551 -15.671 1.00 93.31 195 PRO A C 1
ATOM 1528 O O . PRO A 1 195 ? 9.051 -16.047 -15.946 1.00 93.31 195 PRO A O 1
ATOM 1531 N N . ASP A 1 196 ? 10.740 -15.765 -14.498 1.00 93.25 196 ASP A N 1
ATOM 1532 C CA . ASP A 1 196 ? 10.263 -16.731 -13.498 1.00 93.25 196 ASP A CA 1
ATOM 1533 C C . ASP A 1 196 ? 8.937 -16.323 -12.827 1.00 93.25 196 ASP A C 1
ATOM 1535 O O . ASP A 1 196 ? 8.306 -17.127 -12.136 1.00 93.25 196 ASP A O 1
ATOM 1539 N N . MET A 1 197 ? 8.495 -15.076 -13.025 1.00 94.81 197 MET A N 1
ATOM 1540 C CA . MET A 1 197 ? 7.248 -14.544 -12.474 1.00 94.81 197 MET A CA 1
ATOM 1541 C C . MET A 1 197 ? 6.104 -14.497 -13.493 1.00 94.81 197 MET A C 1
ATOM 1543 O O . MET A 1 197 ? 4.999 -14.087 -13.134 1.00 94.81 197 MET A O 1
ATOM 1547 N N . HIS A 1 198 ? 6.311 -14.937 -14.742 1.00 93.88 198 HIS A N 1
ATOM 1548 C CA . HIS A 1 198 ? 5.261 -14.897 -15.771 1.00 93.88 198 HIS A CA 1
ATOM 1549 C C . HIS A 1 198 ? 4.010 -15.696 -15.394 1.00 93.88 198 HIS A C 1
ATOM 1551 O O . HIS A 1 198 ? 2.902 -15.215 -15.628 1.00 93.88 198 HIS A O 1
ATOM 1557 N N . GLU A 1 199 ? 4.174 -16.841 -14.734 1.00 94.44 199 GLU A N 1
ATOM 1558 C CA . GLU A 1 199 ? 3.068 -17.680 -14.239 1.00 94.44 199 GLU A CA 1
ATOM 1559 C C . GLU A 1 199 ? 2.599 -17.300 -12.821 1.00 94.44 199 GLU A C 1
ATOM 1561 O O . GLU A 1 199 ? 1.665 -17.890 -12.285 1.00 94.44 199 GLU A O 1
ATOM 1566 N N . ARG A 1 200 ? 3.247 -16.306 -12.200 1.00 93.56 200 ARG A N 1
ATOM 1567 C CA . ARG A 1 200 ? 3.063 -15.901 -10.794 1.00 93.56 200 ARG A CA 1
ATOM 1568 C C . ARG A 1 200 ? 2.729 -14.412 -10.665 1.00 93.56 200 ARG A C 1
ATOM 1570 O O . ARG A 1 200 ? 3.016 -13.770 -9.655 1.00 93.56 200 ARG A O 1
ATOM 1577 N N . VAL A 1 201 ? 2.140 -13.836 -11.713 1.00 96.19 201 VAL A N 1
ATOM 1578 C CA . VAL A 1 201 ? 1.692 -12.438 -11.724 1.00 96.19 201 VAL A CA 1
ATOM 1579 C C . VAL A 1 201 ? 0.728 -12.197 -10.556 1.00 96.19 201 VAL A C 1
ATOM 1581 O O . VAL A 1 201 ? -0.187 -12.979 -10.309 1.00 96.19 201 VAL A O 1
ATOM 1584 N N . GLY A 1 202 ? 0.956 -11.103 -9.833 1.00 95.31 202 GLY A N 1
ATOM 1585 C CA . GLY A 1 202 ? 0.234 -10.711 -8.626 1.00 95.31 202 GLY A CA 1
ATOM 1586 C C . GLY A 1 202 ? 0.783 -11.282 -7.324 1.00 95.31 202 GLY A C 1
ATOM 1587 O O . GLY A 1 202 ? 0.375 -10.830 -6.252 1.00 95.31 202 GLY A O 1
ATOM 1588 N N . GLU A 1 203 ? 1.724 -12.227 -7.378 1.00 95.75 203 GLU A N 1
ATOM 1589 C CA . GLU A 1 203 ? 2.417 -12.676 -6.175 1.00 95.75 203 GLU A CA 1
ATOM 1590 C C . GLU A 1 203 ? 3.381 -11.607 -5.651 1.00 95.75 203 GLU A C 1
ATOM 1592 O O . GLU A 1 203 ? 3.977 -10.834 -6.412 1.00 95.75 203 GLU A O 1
ATOM 1597 N N . ARG A 1 204 ? 3.539 -11.576 -4.322 1.00 94.12 204 ARG A N 1
ATOM 1598 C CA . ARG A 1 204 ? 4.509 -10.707 -3.655 1.00 94.12 204 ARG A CA 1
ATOM 1599 C C . ARG A 1 204 ? 5.920 -11.170 -4.009 1.00 94.12 204 ARG A C 1
ATOM 1601 O O . ARG A 1 204 ? 6.243 -12.350 -3.880 1.00 94.12 204 ARG A O 1
ATOM 1608 N N . ILE A 1 205 ? 6.760 -10.227 -4.410 1.00 93.31 205 ILE A N 1
ATOM 1609 C CA . ILE A 1 205 ? 8.179 -10.453 -4.651 1.00 93.31 205 ILE A CA 1
ATOM 1610 C C . ILE A 1 205 ? 8.927 -10.125 -3.364 1.00 93.31 205 ILE A C 1
ATOM 1612 O O . ILE A 1 205 ? 8.737 -9.064 -2.772 1.00 93.31 205 ILE A O 1
ATOM 1616 N N . LEU A 1 206 ? 9.775 -11.054 -2.934 1.00 88.75 206 LEU A N 1
ATOM 1617 C CA . LEU A 1 206 ? 10.658 -10.894 -1.784 1.00 88.75 206 LEU A CA 1
ATOM 1618 C C . LEU A 1 206 ? 12.108 -10.881 -2.270 1.00 88.75 206 LEU A C 1
ATOM 1620 O O . LEU A 1 206 ? 12.426 -11.531 -3.263 1.00 88.75 206 LEU A O 1
ATOM 1624 N N . ASN A 1 207 ? 12.986 -10.200 -1.533 1.00 84.88 207 ASN A N 1
ATOM 1625 C CA . ASN A 1 207 ? 14.437 -10.216 -1.755 1.00 84.88 207 ASN A CA 1
ATOM 1626 C C . ASN A 1 207 ? 14.879 -9.704 -3.139 1.00 84.88 207 ASN A C 1
ATOM 1628 O O . ASN A 1 207 ? 15.784 -10.275 -3.749 1.00 84.88 207 ASN A O 1
ATOM 1632 N N . LEU A 1 208 ? 14.261 -8.627 -3.636 1.00 90.81 208 LEU A N 1
ATOM 1633 C CA . LEU A 1 208 ? 14.811 -7.921 -4.796 1.00 90.81 208 LEU A CA 1
ATOM 1634 C C . LEU A 1 208 ? 16.211 -7.370 -4.479 1.00 90.81 208 LEU A C 1
ATOM 1636 O O . LEU A 1 208 ? 16.467 -6.986 -3.332 1.00 90.81 208 LEU A O 1
ATOM 1640 N N . PRO A 1 209 ? 17.110 -7.283 -5.475 1.00 92.00 209 PRO A N 1
ATOM 1641 C CA . PRO A 1 209 ? 18.412 -6.658 -5.289 1.00 92.00 209 PRO A CA 1
ATOM 1642 C C . PRO A 1 209 ? 18.280 -5.231 -4.747 1.00 92.00 209 PRO A C 1
ATOM 1644 O O . PRO A 1 209 ? 17.455 -4.448 -5.216 1.00 92.00 209 PRO A O 1
ATOM 1647 N N . GLU A 1 210 ? 19.139 -4.852 -3.798 1.00 90.25 210 GLU A N 1
ATOM 1648 C CA . GLU A 1 210 ? 19.088 -3.529 -3.154 1.00 90.25 210 GLU A CA 1
ATOM 1649 C C . GLU A 1 210 ? 19.161 -2.371 -4.168 1.00 90.25 210 GLU A C 1
ATOM 1651 O O . GLU A 1 210 ? 18.509 -1.340 -3.998 1.00 90.25 210 GLU A O 1
ATOM 1656 N N . ALA A 1 211 ? 19.897 -2.566 -5.268 1.00 92.00 211 ALA A N 1
ATOM 1657 C CA . ALA A 1 211 ? 19.991 -1.602 -6.361 1.00 92.00 211 ALA A CA 1
ATOM 1658 C C . ALA A 1 211 ? 18.625 -1.282 -7.000 1.00 92.00 211 ALA A C 1
ATOM 1660 O O . ALA A 1 211 ? 18.373 -0.125 -7.333 1.00 92.00 211 ALA A O 1
ATOM 1661 N N . GLU A 1 212 ? 17.736 -2.272 -7.113 1.00 92.94 212 GLU A N 1
ATOM 1662 C CA . GLU A 1 212 ? 16.376 -2.117 -7.651 1.00 92.94 212 GLU A CA 1
ATOM 1663 C C . GLU A 1 212 ? 15.411 -1.514 -6.620 1.00 92.94 212 GLU A C 1
ATOM 1665 O O . GLU A 1 212 ? 14.384 -0.935 -6.961 1.00 92.94 212 GLU A O 1
ATOM 1670 N N . LEU A 1 213 ? 15.741 -1.605 -5.331 1.00 94.25 213 LEU A N 1
ATOM 1671 C CA . LEU A 1 213 ? 14.915 -1.067 -4.251 1.00 94.25 213 LEU A CA 1
ATOM 1672 C C . LEU A 1 213 ? 15.289 0.361 -3.856 1.00 94.25 213 LEU A C 1
ATOM 1674 O O . LEU A 1 213 ? 14.555 0.991 -3.098 1.00 94.25 213 LEU A O 1
ATOM 1678 N N . LYS A 1 214 ? 16.406 0.904 -4.351 1.00 94.31 214 LYS A N 1
ATOM 1679 C CA . LYS A 1 214 ? 16.953 2.195 -3.904 1.00 94.31 214 LYS A CA 1
ATOM 1680 C C . LYS A 1 214 ? 15.933 3.336 -3.959 1.00 94.31 214 LYS A C 1
ATOM 1682 O O . LYS A 1 214 ? 15.767 4.065 -2.980 1.00 94.31 214 LYS A O 1
ATOM 1687 N N . GLU A 1 215 ? 15.250 3.512 -5.089 1.00 94.69 215 GLU A N 1
ATOM 1688 C CA . GLU A 1 215 ? 14.275 4.600 -5.251 1.00 94.69 215 GLU A CA 1
ATOM 1689 C C . GLU A 1 215 ? 13.013 4.377 -4.411 1.00 94.69 215 GLU A C 1
ATOM 1691 O O . GLU A 1 215 ? 12.523 5.312 -3.772 1.00 94.69 215 GLU A O 1
ATOM 1696 N N . VAL A 1 216 ? 12.540 3.130 -4.342 1.00 95.62 216 VAL A N 1
ATOM 1697 C CA . VAL A 1 216 ? 11.392 2.723 -3.521 1.00 95.62 216 VAL A CA 1
ATOM 1698 C C . VAL A 1 216 ? 11.677 2.974 -2.040 1.00 95.62 216 VAL A C 1
ATOM 1700 O O . VAL A 1 216 ? 10.895 3.639 -1.362 1.00 95.62 216 VAL A O 1
ATOM 1703 N N . ASN A 1 217 ? 12.838 2.543 -1.548 1.00 95.62 217 ASN A N 1
ATOM 1704 C CA . ASN A 1 217 ? 13.271 2.748 -0.168 1.00 95.62 217 ASN A CA 1
ATOM 1705 C C . ASN A 1 217 ? 13.384 4.234 0.175 1.00 95.62 217 ASN A C 1
ATOM 1707 O O . ASN A 1 217 ? 12.896 4.658 1.221 1.00 95.62 217 ASN A O 1
ATOM 1711 N N . ASN A 1 218 ? 13.954 5.051 -0.715 1.00 95.62 218 ASN A N 1
ATOM 1712 C CA . ASN A 1 218 ? 14.004 6.503 -0.524 1.00 95.62 218 ASN A CA 1
ATOM 1713 C C . ASN A 1 218 ? 12.603 7.121 -0.444 1.00 95.62 218 ASN A C 1
ATOM 1715 O O . ASN A 1 218 ? 12.355 8.011 0.372 1.00 95.62 218 ASN A O 1
ATOM 1719 N N . HIS A 1 219 ? 11.674 6.647 -1.274 1.00 95.25 219 HIS A N 1
ATOM 1720 C CA . HIS A 1 219 ? 10.289 7.093 -1.237 1.00 95.25 219 HIS A CA 1
ATOM 1721 C C . HIS A 1 219 ? 9.628 6.737 0.097 1.00 95.25 219 HIS A C 1
ATOM 1723 O O . HIS A 1 219 ? 9.055 7.617 0.735 1.00 95.25 219 HIS A O 1
ATOM 1729 N N . ILE A 1 220 ? 9.746 5.485 0.543 1.00 96.25 220 ILE A N 1
ATOM 1730 C CA . ILE A 1 220 ? 9.180 5.019 1.814 1.00 96.25 220 ILE A CA 1
ATOM 1731 C C . ILE A 1 220 ? 9.780 5.806 2.980 1.00 96.25 220 ILE A C 1
ATOM 1733 O O . ILE A 1 220 ? 9.032 6.332 3.797 1.00 96.25 220 ILE A O 1
ATOM 1737 N N . MET A 1 221 ? 11.104 5.983 3.020 1.00 95.62 221 MET A N 1
ATOM 1738 C CA . MET A 1 221 ? 11.757 6.810 4.039 1.00 95.62 221 MET A CA 1
ATOM 1739 C C . MET A 1 221 ? 11.162 8.215 4.092 1.00 95.62 221 MET A C 1
ATOM 1741 O O . MET A 1 221 ? 10.865 8.705 5.174 1.00 95.62 221 MET A O 1
ATOM 1745 N N . ASN A 1 222 ? 10.935 8.850 2.938 1.00 95.44 222 ASN A N 1
ATOM 1746 C CA . ASN A 1 222 ? 10.315 10.172 2.888 1.00 95.44 222 ASN A CA 1
ATOM 1747 C C . ASN A 1 222 ? 8.879 10.183 3.429 1.00 95.44 222 ASN A C 1
ATOM 1749 O O . ASN A 1 222 ? 8.515 11.137 4.108 1.00 95.44 222 ASN A O 1
ATOM 1753 N N . LEU A 1 223 ? 8.080 9.142 3.171 1.00 94.38 223 LEU A N 1
ATOM 1754 C CA . LEU A 1 223 ? 6.721 9.027 3.721 1.00 94.38 223 LEU A CA 1
ATOM 1755 C C . LEU A 1 223 ? 6.720 8.898 5.248 1.00 94.38 223 LEU A C 1
ATOM 1757 O O . LEU A 1 223 ? 5.803 9.385 5.911 1.00 94.38 223 LEU A O 1
ATOM 1761 N N . LEU A 1 224 ? 7.740 8.234 5.793 1.00 94.44 224 LEU A N 1
ATOM 1762 C CA . LEU A 1 224 ? 7.851 7.928 7.216 1.00 94.44 224 LEU A CA 1
ATOM 1763 C C . LEU A 1 224 ? 8.572 9.014 8.031 1.00 94.44 224 LEU A C 1
ATOM 1765 O O . LEU A 1 224 ? 8.622 8.899 9.249 1.00 94.44 224 LEU A O 1
ATOM 1769 N N . LYS A 1 225 ? 9.104 10.074 7.402 1.00 90.00 225 LYS A N 1
ATOM 1770 C CA . LYS A 1 225 ? 9.817 11.165 8.103 1.00 90.00 225 LYS A CA 1
ATOM 1771 C C . LYS A 1 225 ? 8.958 11.914 9.126 1.00 90.00 225 LYS A C 1
ATOM 1773 O O . LYS A 1 225 ? 9.491 12.350 10.139 1.00 90.00 225 LYS A O 1
ATOM 1778 N N . ASP A 1 226 ? 7.660 12.050 8.853 1.00 77.62 226 ASP A N 1
ATOM 1779 C CA . ASP A 1 226 ? 6.724 12.879 9.631 1.00 77.62 226 ASP A CA 1
ATOM 1780 C C . ASP A 1 226 ? 5.692 12.045 10.419 1.00 77.62 226 ASP A C 1
ATOM 1782 O O . ASP A 1 226 ? 4.548 12.486 10.633 1.00 77.62 226 ASP A O 1
ATOM 1786 N N . ILE A 1 227 ? 6.067 10.810 10.763 1.00 81.44 227 ILE A N 1
ATOM 1787 C CA . ILE A 1 227 ? 5.285 9.856 11.563 1.00 81.44 227 ILE A CA 1
ATOM 1788 C C . ILE A 1 227 ? 5.873 9.771 12.964 1.00 81.44 227 ILE A C 1
ATOM 1790 O O . ILE A 1 227 ? 5.081 9.942 13.918 1.00 81.44 227 ILE A O 1
#

Radius of gyration: 17.7 Å; chains: 1; bounding box: 41×35×48 Å

Foldseek 3Di:
DQPQLLPFLLLLLLVLLLVVQLVCLVVVVFDALDDSVVRVVLSVLLVVLSVCRNPVSDHLQVCLPDPSLVVQLVSLVVRVVSVVVCLVRQVVDVLSSLSNVLSSQSRNCSSVLSNVGRDRDNLSNFFWFWWFFADWDDDDQWIWTWIDQPPDTFIAIDSPRPADGGFTFIWTQDRWDDDDPDIHRIYTLDSDGDPVCSVPRNDTDPDDPVSSCVVVSVRSCVSSVVD